Protein AF-A0AAV9AHC6-F1 (afdb_monomer_lite)

Structure (mmCIF, N/CA/C/O backbone):
data_AF-A0AAV9AHC6-F1
#
_entry.id   AF-A0AAV9AHC6-F1
#
loop_
_atom_site.group_PDB
_atom_site.id
_atom_site.type_symbol
_atom_site.label_atom_id
_atom_site.label_alt_id
_atom_site.label_comp_id
_atom_site.label_asym_id
_atom_site.label_entity_id
_atom_site.label_seq_id
_atom_site.pdbx_PDB_ins_code
_atom_site.Cartn_x
_atom_site.Cartn_y
_atom_site.Cartn_z
_atom_site.occupancy
_atom_site.B_iso_or_equiv
_atom_site.auth_seq_id
_atom_site.auth_comp_id
_atom_site.auth_asym_id
_atom_site.auth_atom_id
_atom_site.pdbx_PDB_model_num
ATOM 1 N N . MET A 1 1 ? -7.143 11.597 10.837 1.00 76.88 1 MET A N 1
ATOM 2 C CA . MET A 1 1 ? -8.348 10.887 10.359 1.00 76.88 1 MET A CA 1
ATOM 3 C C . MET A 1 1 ? -8.458 9.651 11.213 1.00 76.88 1 MET A C 1
ATOM 5 O O . MET A 1 1 ? -7.447 8.987 11.366 1.00 76.88 1 MET A O 1
ATOM 9 N N . GLU A 1 2 ? -9.616 9.401 11.811 1.00 88.31 2 GLU A N 1
ATOM 10 C CA . GLU A 1 2 ? -9.831 8.273 12.724 1.00 88.31 2 GLU A CA 1
ATOM 11 C C . GLU A 1 2 ? -10.898 7.354 12.140 1.00 88.31 2 GLU A C 1
ATOM 13 O O . GLU A 1 2 ? -11.936 7.838 11.682 1.00 88.31 2 GLU A O 1
ATOM 18 N N . MET A 1 3 ? -10.681 6.042 12.194 1.00 93.31 3 MET A N 1
ATOM 19 C CA . MET A 1 3 ? -11.697 5.047 11.849 1.00 93.31 3 MET A CA 1
ATOM 20 C C . MET A 1 3 ? -12.445 4.628 13.113 1.00 93.31 3 MET A C 1
ATOM 22 O O . MET A 1 3 ? -11.828 4.228 14.095 1.00 93.31 3 MET A O 1
ATOM 26 N N . ARG A 1 4 ? -13.777 4.705 13.101 1.00 95.38 4 ARG A N 1
ATOM 27 C CA . ARG A 1 4 ? -14.638 4.364 14.245 1.00 95.38 4 ARG A CA 1
ATOM 28 C C . ARG A 1 4 ? -15.604 3.246 13.895 1.00 95.38 4 ARG A C 1
ATOM 30 O O . ARG A 1 4 ? -16.069 3.168 12.761 1.00 95.38 4 ARG A O 1
ATOM 37 N N . ALA A 1 5 ? -15.914 2.387 14.861 1.00 95.62 5 ALA A N 1
ATOM 38 C CA . ALA A 1 5 ? -16.863 1.296 14.670 1.00 95.62 5 ALA A CA 1
ATOM 39 C C . ALA A 1 5 ? -18.288 1.827 14.441 1.00 95.62 5 ALA A C 1
ATOM 41 O O . ALA A 1 5 ? -18.779 2.663 15.201 1.00 95.62 5 ALA A O 1
ATOM 42 N N . ILE A 1 6 ? -18.966 1.315 13.412 1.00 94.25 6 ILE A N 1
ATOM 43 C CA . ILE A 1 6 ? -20.350 1.694 13.079 1.00 94.25 6 ILE A CA 1
ATOM 44 C C . ILE A 1 6 ? -21.336 1.084 14.086 1.00 94.25 6 ILE A C 1
ATOM 46 O O . ILE A 1 6 ? -22.314 1.731 14.462 1.00 94.25 6 ILE A O 1
ATOM 50 N N . ASP A 1 7 ? -21.042 -0.129 14.559 1.00 94.31 7 ASP A N 1
ATOM 51 C CA . ASP A 1 7 ? -21.833 -0.891 15.525 1.00 94.31 7 ASP A CA 1
ATOM 52 C C . ASP A 1 7 ? -20.929 -1.730 16.441 1.00 94.31 7 ASP A C 1
ATOM 54 O O . ASP A 1 7 ? -19.733 -1.908 16.182 1.00 94.31 7 ASP A O 1
ATOM 58 N N . ASP A 1 8 ? -21.522 -2.279 17.503 1.00 96.38 8 ASP A N 1
ATOM 59 C CA . ASP A 1 8 ? -20.834 -3.186 18.417 1.00 96.38 8 ASP A CA 1
ATOM 60 C C . ASP A 1 8 ? -20.275 -4.402 17.665 1.00 96.38 8 ASP A C 1
ATOM 62 O O . ASP A 1 8 ? -20.982 -5.147 16.981 1.00 96.38 8 ASP A O 1
ATOM 66 N N . THR A 1 9 ? -18.974 -4.623 17.818 1.00 94.25 9 THR A N 1
ATOM 67 C CA . THR A 1 9 ? -18.235 -5.675 17.130 1.00 94.25 9 THR A CA 1
ATOM 68 C C . THR A 1 9 ? -17.666 -6.647 18.154 1.00 94.25 9 THR A C 1
ATOM 70 O O . THR A 1 9 ? -16.887 -6.274 19.028 1.00 94.25 9 THR A O 1
ATOM 73 N N . CYS A 1 10 ? -18.033 -7.926 18.049 1.00 94.31 10 CYS A N 1
ATOM 74 C CA . CYS A 1 10 ? -17.420 -8.971 18.869 1.00 94.31 10 CYS A CA 1
ATOM 75 C C . CYS A 1 10 ? -15.973 -9.254 18.435 1.00 94.31 10 CYS A C 1
ATOM 77 O O . CYS A 1 10 ? -15.541 -8.869 17.349 1.00 94.31 10 CYS A O 1
ATOM 79 N N . MET A 1 11 ? -15.216 -9.940 19.291 1.00 94.75 11 MET A N 1
ATOM 80 C CA . MET A 1 11 ? -13.846 -10.360 18.990 1.00 94.75 11 MET A CA 1
ATOM 81 C C . MET A 1 11 ? -13.786 -11.277 17.754 1.00 94.75 11 MET A C 1
ATOM 83 O O . MET A 1 11 ? -14.719 -12.037 17.490 1.00 94.75 11 MET A O 1
ATOM 87 N N . ALA A 1 12 ? -12.661 -11.241 17.034 1.00 94.12 12 ALA A N 1
ATOM 88 C CA . ALA A 1 12 ? -12.372 -12.064 15.859 1.00 94.12 12 ALA A CA 1
ATOM 89 C C . ALA A 1 12 ? -13.311 -11.824 14.663 1.00 94.12 12 ALA A C 1
ATOM 91 O O . ALA A 1 12 ? -13.548 -12.723 13.851 1.00 94.12 12 ALA A O 1
ATOM 92 N N . ARG A 1 13 ? -13.825 -10.600 14.523 1.00 95.25 13 ARG A N 1
ATOM 93 C CA . ARG A 1 13 ? -14.642 -10.180 13.381 1.00 95.25 13 ARG A CA 1
ATOM 94 C C . ARG A 1 13 ? -13.849 -9.297 12.441 1.00 95.25 13 ARG A C 1
ATOM 96 O O . ARG A 1 13 ? -13.178 -8.370 12.880 1.00 95.25 13 ARG A O 1
ATOM 103 N N . ASP A 1 14 ? -13.953 -9.582 11.149 1.00 94.94 14 ASP A N 1
ATOM 104 C CA . ASP A 1 14 ? -13.435 -8.689 10.116 1.00 94.94 14 ASP A CA 1
ATOM 105 C C . ASP A 1 14 ? -14.261 -7.394 10.145 1.00 94.94 14 ASP A C 1
ATOM 107 O O . ASP A 1 14 ? -15.495 -7.439 10.109 1.00 94.94 14 ASP A O 1
ATOM 111 N N . VAL A 1 15 ? -13.572 -6.261 10.286 1.00 95.31 15 VAL A N 1
ATOM 112 C CA . VAL A 1 15 ? -14.175 -4.920 10.313 1.00 95.31 15 VAL A CA 1
ATOM 113 C C . VAL A 1 15 ? -14.066 -4.211 8.966 1.00 95.31 15 VAL A C 1
ATOM 115 O O . VAL A 1 15 ? -14.801 -3.259 8.716 1.00 95.31 15 VAL A O 1
ATOM 118 N N . THR A 1 16 ? -13.201 -4.710 8.082 1.00 93.12 16 THR A N 1
ATOM 119 C CA . THR A 1 16 ? -13.145 -4.331 6.669 1.00 93.12 16 THR A CA 1
ATOM 120 C C . THR A 1 16 ? -13.313 -5.567 5.785 1.00 93.12 16 THR A C 1
ATOM 122 O O . THR A 1 16 ? -12.946 -6.676 6.194 1.00 93.12 16 THR A O 1
ATOM 125 N N . PRO A 1 17 ? -13.779 -5.401 4.539 1.00 90.69 17 PRO A N 1
ATOM 126 C CA . PRO A 1 17 ? -13.548 -6.396 3.498 1.00 90.69 17 PRO A CA 1
ATOM 127 C C . PRO A 1 17 ? -12.050 -6.532 3.168 1.00 90.69 17 PRO A C 1
ATOM 129 O O . PRO A 1 17 ? -11.228 -5.748 3.649 1.00 90.69 17 PRO A O 1
ATOM 132 N N . PRO A 1 18 ? -11.671 -7.506 2.320 1.00 89.44 18 PRO A N 1
ATOM 133 C CA . PRO A 1 18 ? -10.347 -7.565 1.702 1.00 89.44 18 PRO A CA 1
ATOM 134 C C . PRO A 1 18 ? -10.073 -6.366 0.781 1.00 89.44 18 PRO A C 1
ATOM 136 O O . PRO A 1 18 ? -10.457 -6.366 -0.392 1.00 89.44 18 PRO A O 1
ATOM 139 N N . LEU A 1 19 ? -9.360 -5.366 1.290 1.00 88.25 19 LEU A N 1
ATOM 140 C CA . LEU A 1 19 ? -9.043 -4.133 0.568 1.00 88.25 19 LEU A CA 1
ATOM 141 C C . LEU A 1 19 ? -7.869 -4.356 -0.395 1.00 88.25 19 LEU A C 1
ATOM 143 O O . LEU A 1 19 ? -6.864 -4.943 0.020 1.00 88.25 19 LEU A O 1
ATOM 147 N N . PRO A 1 20 ? -7.972 -3.944 -1.671 1.00 87.00 20 PRO A N 1
ATOM 148 C CA . PRO A 1 20 ? -6.851 -3.995 -2.602 1.00 87.00 20 PRO A CA 1
ATOM 149 C C . PRO A 1 20 ? -5.829 -2.885 -2.302 1.00 87.00 20 PRO A C 1
ATOM 151 O O . PRO A 1 20 ? -6.186 -1.857 -1.729 1.00 87.00 20 PRO A O 1
ATOM 154 N N . PRO A 1 21 ? -4.559 -3.062 -2.693 1.00 89.00 21 PRO A N 1
ATOM 155 C CA . PRO A 1 21 ? -3.577 -1.995 -2.601 1.00 89.00 21 PRO A CA 1
ATOM 156 C C . PRO A 1 21 ? -3.738 -1.011 -3.770 1.00 89.00 21 PRO A C 1
ATOM 158 O O . PRO A 1 21 ? -4.000 -1.420 -4.904 1.00 89.00 21 PRO A O 1
ATOM 161 N N . ILE A 1 22 ? -3.491 0.273 -3.502 1.00 86.56 22 ILE A N 1
ATOM 162 C CA . ILE A 1 22 ? -3.317 1.326 -4.517 1.00 86.56 22 ILE A CA 1
ATOM 163 C C . ILE A 1 22 ? -2.073 1.015 -5.355 1.00 86.56 22 ILE A C 1
ATOM 165 O O . ILE A 1 22 ? -2.080 1.094 -6.580 1.00 86.56 22 ILE A O 1
ATOM 169 N N . ALA A 1 23 ? -0.983 0.658 -4.683 1.00 90.19 23 ALA A N 1
ATOM 170 C CA . ALA A 1 23 ? 0.277 0.300 -5.310 1.00 90.19 23 ALA A CA 1
ATOM 171 C C . ALA A 1 23 ? 0.997 -0.725 -4.436 1.00 90.19 23 ALA A C 1
ATOM 173 O O . ALA A 1 23 ? 0.926 -0.671 -3.212 1.00 90.19 23 ALA A O 1
ATOM 174 N N . ALA A 1 24 ? 1.693 -1.667 -5.057 1.00 93.25 24 ALA A N 1
ATOM 175 C CA . ALA A 1 24 ? 2.508 -2.647 -4.354 1.00 93.25 24 ALA A CA 1
ATOM 176 C C . ALA A 1 24 ? 3.704 -3.041 -5.215 1.00 93.25 24 ALA A C 1
ATOM 178 O O . ALA A 1 24 ? 3.614 -3.014 -6.447 1.00 93.25 24 ALA A O 1
ATOM 179 N N . ALA A 1 25 ? 4.798 -3.428 -4.565 1.00 94.81 25 ALA A N 1
ATOM 180 C CA . ALA A 1 25 ? 5.980 -3.968 -5.220 1.00 94.81 25 ALA A CA 1
ATOM 181 C C . ALA A 1 25 ? 6.661 -5.004 -4.318 1.00 94.81 25 ALA A C 1
ATOM 183 O O . ALA A 1 25 ? 6.698 -4.862 -3.097 1.00 94.81 25 ALA A O 1
ATOM 184 N N . LEU A 1 26 ? 7.222 -6.048 -4.934 1.00 94.81 26 LEU A N 1
ATOM 185 C CA . LEU A 1 26 ? 8.117 -6.991 -4.258 1.00 94.81 26 LEU A CA 1
ATOM 186 C C . LEU A 1 26 ? 9.374 -6.285 -3.760 1.00 94.81 26 LEU A C 1
ATOM 188 O O . LEU A 1 26 ? 9.850 -5.367 -4.423 1.00 94.81 26 LEU A O 1
ATOM 192 N N . HIS A 1 27 ? 9.989 -6.798 -2.700 1.00 94.50 27 HIS A N 1
ATOM 193 C CA . HIS A 1 27 ? 11.368 -6.438 -2.378 1.00 94.50 27 HIS A CA 1
ATOM 194 C C . HIS A 1 27 ? 12.322 -6.867 -3.497 1.00 94.50 27 HIS A C 1
ATOM 196 O O . HIS A 1 27 ? 12.138 -7.911 -4.126 1.00 94.50 27 HIS A O 1
ATOM 202 N N . ASP A 1 28 ? 13.369 -6.075 -3.729 1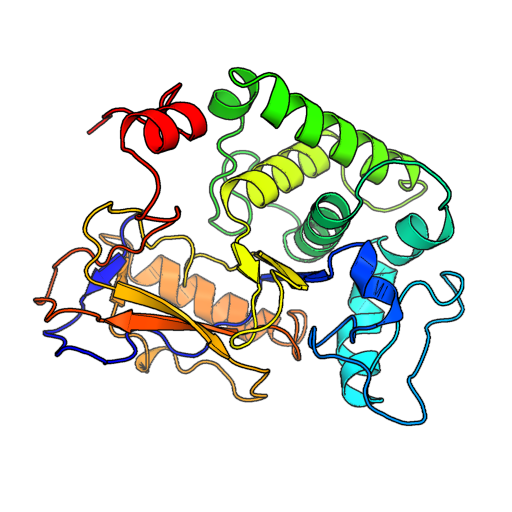.00 92.25 28 ASP A N 1
ATOM 203 C CA . ASP A 1 28 ? 14.325 -6.281 -4.828 1.00 92.25 28 ASP A CA 1
ATOM 204 C C . ASP A 1 28 ? 14.915 -7.700 -4.877 1.00 92.25 28 ASP A C 1
ATOM 206 O O . ASP A 1 28 ? 15.035 -8.292 -5.949 1.00 92.25 28 ASP A O 1
ATOM 210 N N . HIS A 1 29 ? 15.239 -8.277 -3.718 1.00 91.44 29 HIS A N 1
ATOM 211 C CA . HIS A 1 29 ? 15.826 -9.616 -3.615 1.00 91.44 29 HIS A CA 1
ATOM 212 C C . HIS A 1 29 ? 14.843 -10.754 -3.964 1.00 91.44 29 HIS A C 1
ATOM 214 O O . HIS A 1 29 ? 15.269 -11.887 -4.186 1.00 91.44 29 HIS A O 1
ATOM 220 N N . LEU A 1 30 ? 13.539 -10.466 -4.048 1.00 93.00 30 LEU A N 1
ATOM 221 C CA . LEU A 1 30 ? 12.478 -11.437 -4.348 1.00 93.00 30 LEU A CA 1
ATOM 222 C C . LEU A 1 30 ? 11.914 -11.314 -5.764 1.00 93.00 30 LEU A C 1
ATOM 224 O O . LEU A 1 30 ? 11.138 -12.171 -6.185 1.00 93.00 30 LEU A O 1
ATOM 228 N N . LEU A 1 31 ? 12.344 -10.306 -6.525 1.00 91.88 31 LEU A N 1
ATOM 229 C CA . LEU A 1 31 ? 11.913 -10.040 -7.901 1.00 91.88 31 LEU A CA 1
ATOM 230 C C . LEU A 1 31 ? 11.984 -11.264 -8.835 1.00 91.88 31 LEU A C 1
ATOM 232 O O . LEU A 1 31 ? 11.141 -11.429 -9.715 1.00 91.88 31 LEU A O 1
ATOM 236 N N . ARG A 1 32 ? 12.973 -12.143 -8.625 1.00 89.12 32 ARG A N 1
ATOM 237 C CA . ARG A 1 32 ? 13.189 -13.356 -9.437 1.00 89.12 32 ARG A CA 1
ATOM 238 C C . ARG A 1 32 ? 12.507 -14.611 -8.894 1.00 89.12 32 ARG A C 1
ATOM 240 O O . ARG A 1 32 ? 12.399 -15.594 -9.618 1.00 89.12 32 ARG A O 1
ATOM 247 N N . SER A 1 33 ? 12.093 -14.609 -7.629 1.00 91.50 33 SER A N 1
ATOM 248 C CA . SER A 1 33 ? 11.536 -15.786 -6.950 1.00 91.50 33 SER A CA 1
ATOM 249 C C . SER A 1 33 ? 10.036 -15.675 -6.688 1.00 91.50 33 SER A C 1
ATOM 251 O O . SER A 1 33 ? 9.404 -16.675 -6.356 1.00 91.50 33 SER A O 1
ATOM 253 N N . HIS A 1 34 ? 9.453 -14.487 -6.847 1.00 93.50 34 HIS A N 1
ATOM 254 C CA . HIS A 1 34 ? 8.044 -14.220 -6.589 1.00 93.50 34 HIS A CA 1
ATOM 255 C C . HIS A 1 34 ? 7.366 -13.563 -7.793 1.00 93.50 34 HIS A C 1
ATOM 257 O O . HIS A 1 34 ? 7.988 -12.906 -8.623 1.00 93.50 34 HIS A O 1
ATOM 263 N N . CYS A 1 35 ? 6.056 -13.763 -7.896 1.00 93.38 35 CYS A N 1
ATOM 264 C CA . CYS A 1 35 ? 5.228 -13.140 -8.913 1.00 93.38 35 CYS A CA 1
ATOM 265 C C . CYS A 1 35 ? 5.118 -11.634 -8.650 1.00 93.38 35 CYS A C 1
ATOM 267 O O . CYS A 1 35 ? 4.611 -11.240 -7.601 1.00 93.38 35 CYS A O 1
ATOM 269 N N . SER A 1 36 ? 5.495 -10.801 -9.620 1.00 93.56 36 SER A N 1
ATOM 270 C CA . SER A 1 36 ? 5.444 -9.334 -9.492 1.00 93.56 36 SER A CA 1
ATOM 271 C C . SER A 1 36 ? 4.028 -8.780 -9.303 1.00 93.56 36 SER A C 1
ATOM 273 O O . SER A 1 36 ? 3.858 -7.688 -8.778 1.00 93.56 36 SER A O 1
ATOM 275 N N . SER A 1 37 ? 3.007 -9.548 -9.693 1.00 91.94 37 SER A N 1
ATOM 276 C CA . SER A 1 37 ? 1.604 -9.159 -9.542 1.00 91.94 37 SER A CA 1
ATOM 277 C C . SER A 1 37 ? 1.019 -9.613 -8.198 1.00 91.94 37 SER A C 1
ATOM 279 O O . SER A 1 37 ? 0.581 -8.801 -7.397 1.00 91.94 37 SER A O 1
ATOM 281 N N . CYS A 1 38 ? 1.027 -10.919 -7.902 1.00 90.62 38 CYS A N 1
ATOM 282 C CA . CYS A 1 38 ? 0.351 -11.454 -6.711 1.00 90.62 38 CYS A CA 1
ATOM 283 C C . CYS A 1 38 ? 1.261 -11.670 -5.493 1.00 90.62 38 CYS A C 1
ATOM 285 O O . CYS A 1 38 ? 0.779 -12.143 -4.464 1.00 90.62 38 CYS A O 1
ATOM 287 N N . LEU A 1 39 ? 2.559 -11.373 -5.620 1.00 92.31 39 LEU A N 1
ATOM 288 C CA . LEU A 1 39 ? 3.594 -11.496 -4.586 1.00 92.31 39 LEU A CA 1
ATOM 289 C C . LEU A 1 39 ? 3.765 -12.918 -4.015 1.00 92.31 39 LEU A C 1
ATOM 291 O O . LEU A 1 39 ? 4.390 -13.108 -2.977 1.00 92.31 39 LEU A O 1
ATOM 295 N N . ARG A 1 40 ? 3.228 -13.945 -4.684 1.00 89.50 40 ARG A N 1
ATOM 296 C CA . ARG A 1 40 ? 3.401 -15.352 -4.290 1.00 89.50 40 ARG A CA 1
ATOM 297 C C . ARG A 1 40 ? 4.679 -15.951 -4.885 1.00 89.50 40 ARG A C 1
ATOM 299 O O . ARG A 1 40 ? 5.039 -15.563 -5.998 1.00 89.50 40 ARG A O 1
ATOM 306 N N . PRO A 1 41 ? 5.303 -16.938 -4.218 1.00 90.75 41 PRO A N 1
ATOM 307 C CA . PRO A 1 41 ? 6.445 -17.663 -4.768 1.00 90.75 41 PRO A CA 1
ATOM 308 C C . PRO A 1 41 ? 6.152 -18.272 -6.146 1.00 90.75 41 PRO A C 1
ATOM 310 O O . PRO A 1 41 ? 5.073 -18.829 -6.386 1.00 90.75 41 PRO A O 1
ATOM 313 N N . LEU A 1 42 ? 7.126 -18.191 -7.049 1.00 90.38 42 LEU A N 1
ATOM 314 C CA . LEU A 1 42 ? 7.101 -18.833 -8.360 1.00 90.38 42 LEU A CA 1
ATOM 315 C C . LEU A 1 42 ? 7.468 -20.314 -8.200 1.00 90.38 42 LEU A C 1
ATOM 317 O O . LEU A 1 42 ? 8.584 -20.729 -8.478 1.00 90.38 42 LEU A O 1
ATOM 321 N N . ASN A 1 43 ? 6.511 -21.117 -7.741 1.00 75.31 43 ASN A N 1
ATOM 322 C CA . ASN A 1 43 ? 6.679 -22.571 -7.593 1.00 75.31 43 ASN A CA 1
ATOM 323 C C . ASN A 1 43 ? 6.245 -23.356 -8.848 1.00 75.31 43 ASN A C 1
ATOM 325 O O . ASN A 1 43 ? 6.133 -24.578 -8.809 1.00 75.31 43 ASN A O 1
ATOM 329 N N . LEU A 1 44 ? 5.925 -22.662 -9.945 1.00 66.81 44 LEU A N 1
ATOM 330 C CA . LEU A 1 44 ? 5.401 -23.264 -11.171 1.00 66.81 44 LEU A CA 1
ATOM 331 C C . LEU A 1 44 ? 6.532 -23.544 -12.170 1.00 66.81 44 LEU A C 1
ATOM 333 O O . LEU A 1 44 ? 7.466 -22.747 -12.250 1.00 66.81 44 LEU A O 1
ATOM 337 N N . PRO A 1 45 ? 6.437 -24.621 -12.975 1.00 66.25 45 PRO A N 1
ATOM 338 C CA . PRO A 1 45 ? 7.516 -25.045 -13.871 1.00 66.25 45 PRO A CA 1
ATOM 339 C C . PRO A 1 45 ? 7.859 -24.015 -14.961 1.00 66.25 45 PRO A C 1
ATOM 341 O O . PRO A 1 45 ? 8.959 -24.052 -15.507 1.00 66.25 45 PRO A O 1
ATOM 344 N N . HIS A 1 46 ? 6.950 -23.079 -15.261 1.00 74.00 46 HIS A N 1
ATOM 345 C CA . HIS A 1 46 ? 7.125 -22.070 -16.307 1.00 74.00 46 HIS A CA 1
ATOM 346 C C . HIS A 1 46 ? 6.643 -20.687 -15.834 1.00 74.00 46 HIS A C 1
ATOM 348 O O . HIS A 1 46 ? 5.506 -20.303 -16.124 1.00 74.00 46 HIS A O 1
ATOM 354 N N . PRO A 1 47 ? 7.461 -19.927 -15.081 1.00 85.00 47 PRO A N 1
ATOM 355 C CA . PRO A 1 47 ? 7.190 -18.511 -14.863 1.00 85.00 47 PRO A CA 1
ATOM 356 C C . PRO A 1 47 ? 7.201 -17.758 -16.202 1.00 85.00 47 PRO A C 1
ATOM 358 O O . PRO A 1 47 ? 7.891 -18.150 -17.142 1.00 85.00 47 PRO A O 1
ATOM 361 N N . LEU A 1 48 ? 6.441 -16.666 -16.283 1.00 90.44 48 LEU A N 1
ATOM 362 C CA . LEU A 1 48 ? 6.393 -15.780 -17.446 1.00 90.44 48 LEU A CA 1
ATOM 363 C C . LEU A 1 48 ? 7.261 -14.538 -17.172 1.00 90.44 48 LEU A C 1
ATOM 365 O O . LEU A 1 48 ? 6.771 -13.608 -16.523 1.00 90.44 48 LEU A O 1
ATOM 369 N N . PRO A 1 49 ? 8.540 -14.508 -17.589 1.00 91.06 49 PRO A N 1
ATOM 370 C CA . PRO A 1 49 ? 9.402 -13.345 -17.408 1.00 91.06 49 PRO A CA 1
ATOM 371 C C . PRO A 1 49 ? 9.051 -12.223 -18.390 1.00 91.06 49 PRO A C 1
ATOM 373 O O . PRO A 1 49 ? 8.689 -12.476 -19.540 1.00 91.06 49 PRO A O 1
ATOM 376 N N . HIS A 1 50 ? 9.233 -10.972 -17.969 1.00 91.31 50 HIS A N 1
ATOM 377 C CA . HIS A 1 50 ? 9.141 -9.830 -18.876 1.00 91.31 50 HIS A CA 1
ATOM 378 C C . HIS A 1 50 ? 10.506 -9.518 -19.506 1.00 91.31 50 HIS A C 1
ATOM 380 O O . HIS A 1 50 ? 11.460 -9.145 -18.822 1.00 91.31 50 HIS A O 1
ATOM 386 N N . SER A 1 51 ? 10.620 -9.658 -20.826 1.00 87.94 51 SER A N 1
ATOM 387 C CA . SER A 1 51 ? 11.905 -9.547 -21.528 1.00 87.94 51 SER A CA 1
ATOM 388 C C . SER A 1 51 ? 12.452 -8.119 -21.620 1.00 87.94 51 SER A C 1
ATOM 390 O O . SER A 1 51 ? 13.670 -7.947 -21.620 1.00 87.94 51 SER A O 1
ATOM 392 N N . ALA A 1 52 ? 11.599 -7.087 -21.655 1.00 87.94 52 ALA A N 1
ATOM 393 C CA . ALA A 1 52 ? 12.050 -5.710 -21.886 1.00 87.94 52 ALA A CA 1
ATOM 394 C C . ALA A 1 52 ? 12.862 -5.115 -20.720 1.00 87.94 52 ALA A C 1
ATOM 396 O O . ALA A 1 52 ? 13.634 -4.182 -20.932 1.00 87.94 52 ALA A O 1
ATOM 397 N N . CYS A 1 53 ? 12.725 -5.663 -19.509 1.00 86.31 53 CYS A N 1
ATOM 398 C CA . CYS A 1 53 ? 13.528 -5.313 -18.334 1.00 86.31 53 CYS A CA 1
ATOM 399 C C . CYS A 1 53 ? 14.512 -6.427 -17.951 1.00 86.31 53 CYS A C 1
ATOM 401 O O . CYS A 1 53 ? 14.756 -6.664 -16.771 1.00 86.31 53 CYS A O 1
ATOM 403 N N . SER A 1 54 ? 15.060 -7.147 -18.937 1.00 86.31 54 SER A N 1
ATOM 404 C CA . SER A 1 54 ? 16.055 -8.210 -18.715 1.00 86.31 54 SER A CA 1
ATOM 405 C C . SER A 1 54 ? 15.566 -9.311 -17.763 1.00 86.31 54 SER A C 1
ATOM 407 O O . SER A 1 54 ? 16.336 -9.824 -16.951 1.00 86.31 54 SER A O 1
ATOM 409 N N . ALA A 1 55 ? 14.273 -9.655 -17.837 1.00 87.25 55 ALA A N 1
ATOM 410 C CA . ALA A 1 55 ? 13.613 -10.609 -16.942 1.00 87.25 55 ALA A CA 1
ATOM 411 C C . ALA A 1 55 ? 13.693 -10.231 -15.450 1.00 87.25 55 ALA A C 1
ATOM 413 O O . ALA A 1 55 ? 13.669 -11.107 -14.585 1.00 87.25 55 ALA A O 1
ATOM 414 N N . ALA A 1 56 ? 13.773 -8.931 -15.134 1.00 89.56 56 ALA A N 1
ATOM 415 C CA . ALA A 1 56 ? 13.765 -8.457 -13.753 1.00 89.56 56 ALA A CA 1
ATOM 416 C C . ALA A 1 56 ? 12.463 -8.811 -13.021 1.00 89.56 56 ALA A C 1
ATOM 418 O O . ALA A 1 56 ? 12.510 -9.078 -11.829 1.00 89.56 56 ALA A O 1
ATOM 419 N N . VAL A 1 57 ? 11.326 -8.851 -13.721 1.00 92.75 57 VAL A N 1
ATOM 420 C CA . VAL A 1 57 ? 10.039 -9.289 -13.162 1.00 92.75 57 VAL A CA 1
ATOM 421 C C . VAL A 1 57 ? 9.550 -10.564 -13.837 1.00 92.75 57 VAL A C 1
ATOM 423 O O . VAL A 1 57 ? 9.815 -10.809 -15.018 1.00 92.75 57 VAL A O 1
ATOM 426 N N . SER A 1 58 ? 8.816 -11.376 -13.080 1.00 94.06 58 SER A N 1
ATOM 427 C CA . SER A 1 58 ? 8.197 -12.615 -13.553 1.00 94.06 58 SER A CA 1
ATOM 428 C C . SER A 1 58 ? 6.788 -12.787 -12.992 1.00 94.06 58 SER A C 1
ATOM 430 O O . SER A 1 58 ? 6.465 -12.298 -11.908 1.00 94.06 58 SER A O 1
ATOM 432 N N . TYR A 1 59 ? 5.944 -13.507 -13.729 1.00 93.50 59 TYR A N 1
ATOM 433 C CA . TYR A 1 59 ? 4.547 -13.752 -13.373 1.00 93.50 59 TYR A CA 1
ATOM 434 C C . TYR A 1 59 ? 4.247 -15.246 -13.269 1.00 93.50 59 TYR A C 1
ATOM 436 O O . TYR A 1 59 ? 4.761 -16.050 -14.042 1.00 93.50 59 TYR A O 1
ATOM 444 N N . CYS A 1 60 ? 3.372 -15.629 -12.336 1.00 91.94 60 CYS A N 1
ATOM 445 C CA . CYS A 1 60 ? 2.965 -17.027 -12.164 1.00 91.94 60 CYS A CA 1
ATOM 446 C C . CYS A 1 60 ? 1.902 -17.491 -13.176 1.00 91.94 60 CYS A C 1
ATOM 448 O O . CYS A 1 60 ? 1.643 -18.682 -13.290 1.00 91.94 60 CYS A O 1
ATOM 450 N N . SER A 1 61 ? 1.241 -16.568 -13.876 1.00 90.00 61 SER A N 1
ATOM 451 C CA . SER A 1 61 ? 0.180 -16.885 -14.835 1.00 90.00 61 SER A CA 1
ATOM 452 C C . SER A 1 61 ? -0.018 -15.753 -15.839 1.00 90.00 61 SER A C 1
ATOM 454 O O . SER A 1 61 ? 0.338 -14.603 -15.565 1.00 90.00 61 SER A O 1
ATOM 456 N N . ALA A 1 62 ? -0.647 -16.069 -16.975 1.00 90.56 62 ALA A N 1
ATOM 457 C CA . ALA A 1 62 ? -1.056 -15.070 -17.961 1.00 90.56 62 ALA A CA 1
ATOM 458 C C . ALA A 1 62 ? -1.998 -14.020 -17.348 1.00 90.56 62 ALA A C 1
ATOM 460 O O . ALA A 1 62 ? -1.881 -12.844 -17.664 1.00 90.56 62 ALA A O 1
ATOM 461 N N . SER A 1 63 ? -2.862 -14.417 -16.409 1.00 88.62 63 SER A N 1
ATOM 462 C CA . SER A 1 63 ? -3.754 -13.501 -15.691 1.00 88.62 63 SER A CA 1
ATOM 463 C C . SER A 1 63 ? -2.994 -12.482 -14.839 1.00 88.62 63 SER A C 1
ATOM 465 O O . SER A 1 63 ? -3.324 -11.300 -14.862 1.00 88.62 63 SER A O 1
ATOM 467 N N . CYS A 1 64 ? -1.956 -12.920 -14.116 1.00 90.44 64 CYS A N 1
ATOM 468 C CA . CYS A 1 64 ? -1.087 -12.021 -13.351 1.00 90.44 64 CYS A CA 1
ATOM 469 C C . CYS A 1 64 ? -0.277 -11.095 -14.263 1.00 90.44 64 CYS A C 1
ATOM 471 O O . CYS A 1 64 ? -0.139 -9.914 -13.961 1.00 90.44 64 CYS A O 1
ATOM 473 N N . SER A 1 65 ? 0.227 -11.615 -15.385 1.00 91.56 65 SER A N 1
ATOM 474 C CA . SER A 1 65 ? 0.942 -10.799 -16.367 1.00 91.56 65 SER A CA 1
ATOM 475 C C . SER A 1 65 ? 0.029 -9.739 -16.984 1.00 91.56 65 SER A C 1
ATOM 477 O O . SER A 1 65 ? 0.366 -8.562 -16.957 1.00 91.56 65 SER A O 1
ATOM 479 N N . ALA A 1 66 ? -1.160 -10.123 -17.454 1.00 89.12 66 ALA A N 1
ATOM 480 C CA . ALA A 1 66 ? -2.115 -9.203 -18.069 1.00 89.12 66 ALA A CA 1
ATOM 481 C C . ALA A 1 66 ? -2.573 -8.088 -17.116 1.00 89.12 66 ALA A C 1
ATOM 483 O O . ALA A 1 66 ? -2.862 -6.985 -17.568 1.00 89.12 66 ALA A O 1
ATOM 484 N N . ALA A 1 67 ? -2.631 -8.367 -15.813 1.00 86.19 67 ALA A N 1
ATOM 485 C CA . ALA A 1 67 ? -3.059 -7.394 -14.816 1.00 86.19 67 ALA A CA 1
ATOM 486 C C . ALA A 1 67 ? -1.971 -6.406 -14.375 1.00 86.19 67 ALA A C 1
ATOM 488 O O . ALA A 1 67 ? -2.292 -5.262 -14.083 1.00 86.19 67 ALA A O 1
ATOM 489 N N . ASP A 1 68 ? -0.709 -6.830 -14.289 1.00 90.88 68 ASP A N 1
ATOM 490 C CA . ASP A 1 68 ? 0.381 -5.985 -13.770 1.00 90.88 68 ASP A CA 1
ATOM 491 C C . ASP A 1 68 ? 1.222 -5.345 -14.882 1.00 90.88 68 ASP A C 1
ATOM 493 O O . ASP A 1 68 ? 1.682 -4.215 -14.733 1.00 90.88 68 ASP A O 1
ATOM 497 N N . LEU A 1 69 ? 1.394 -6.021 -16.023 1.00 90.81 69 LEU A N 1
ATOM 498 C CA . LEU A 1 69 ? 2.303 -5.573 -17.077 1.00 90.81 69 LEU A CA 1
ATOM 499 C C . LEU A 1 69 ? 1.985 -4.165 -17.626 1.00 90.81 69 LEU A C 1
ATOM 501 O O . LEU A 1 69 ? 2.929 -3.388 -17.803 1.00 90.81 69 LEU A O 1
ATOM 505 N N . PRO A 1 70 ? 0.712 -3.772 -17.865 1.00 89.88 70 PRO A N 1
ATOM 506 C CA . PRO A 1 70 ? 0.399 -2.410 -18.297 1.00 89.88 70 PRO A CA 1
ATOM 507 C C . PRO A 1 70 ? 0.868 -1.351 -17.292 1.00 89.88 70 PRO A C 1
ATOM 509 O O . PRO A 1 70 ? 1.472 -0.355 -17.693 1.00 89.88 70 PRO A O 1
ATOM 512 N N . LEU A 1 71 ? 0.647 -1.585 -15.994 1.00 87.81 71 LEU A N 1
ATOM 513 C CA . LEU A 1 71 ? 1.077 -0.705 -14.903 1.00 87.81 71 LEU A CA 1
ATOM 514 C C . LEU A 1 71 ? 2.608 -0.656 -14.798 1.00 87.81 71 LEU A C 1
ATOM 516 O O . LEU A 1 71 ? 3.191 0.427 -14.756 1.00 87.81 71 LEU A O 1
ATOM 520 N N . HIS A 1 72 ? 3.266 -1.814 -14.829 1.00 91.31 72 HIS A N 1
ATOM 521 C CA . HIS A 1 72 ? 4.724 -1.942 -14.794 1.00 91.31 72 HIS A CA 1
ATOM 522 C C . HIS A 1 72 ? 5.420 -1.130 -15.904 1.00 91.31 72 HIS A C 1
ATOM 524 O O . HIS A 1 72 ? 6.422 -0.449 -15.671 1.00 91.31 72 HIS A O 1
ATOM 530 N N . VAL A 1 73 ? 4.883 -1.174 -17.126 1.00 90.56 73 VAL A N 1
ATOM 531 C CA . VAL A 1 73 ? 5.448 -0.443 -18.270 1.00 90.56 73 VAL A CA 1
ATOM 532 C C . VAL A 1 73 ? 5.106 1.046 -18.206 1.00 90.56 73 VAL A C 1
ATOM 534 O O . VAL A 1 73 ? 5.988 1.884 -18.383 1.00 90.56 73 VAL A O 1
ATOM 537 N N . SER A 1 74 ? 3.842 1.392 -17.954 1.00 88.06 74 SER A N 1
ATOM 538 C CA . SER A 1 74 ? 3.368 2.783 -18.037 1.00 88.06 74 SER A CA 1
ATOM 539 C C . SER A 1 74 ? 3.784 3.667 -16.859 1.00 88.06 74 SER A C 1
ATOM 541 O O . SER A 1 74 ? 3.907 4.877 -17.042 1.00 88.06 74 SER A O 1
ATOM 543 N N . SER A 1 75 ? 4.047 3.084 -15.686 1.00 88.31 75 SER A N 1
ATOM 544 C CA . SER A 1 75 ? 4.583 3.801 -14.518 1.00 88.31 75 SER A CA 1
ATOM 545 C C . SER A 1 75 ? 6.054 4.203 -14.669 1.00 88.31 75 SER A C 1
ATOM 547 O O . SER A 1 75 ? 6.526 5.063 -13.937 1.00 88.31 75 SER A O 1
ATOM 549 N N . GLY A 1 76 ? 6.796 3.590 -15.598 1.00 88.88 76 GLY A N 1
ATOM 550 C CA . GLY A 1 76 ? 8.250 3.752 -15.709 1.00 88.88 76 GLY A CA 1
ATOM 551 C C . GLY A 1 76 ? 9.060 2.750 -14.877 1.00 88.88 76 GLY A C 1
ATOM 552 O O . GLY A 1 76 ? 10.279 2.686 -15.037 1.00 88.88 76 GLY A O 1
ATOM 553 N N . GLU A 1 77 ? 8.417 1.893 -14.073 1.00 91.38 77 GLU A N 1
ATOM 554 C CA . GLU A 1 77 ? 9.093 0.829 -13.313 1.00 91.38 77 GLU A CA 1
ATOM 555 C C . GLU A 1 77 ? 9.926 -0.092 -14.221 1.00 91.38 77 GLU A C 1
ATOM 557 O O . GLU A 1 77 ? 11.048 -0.465 -13.876 1.00 91.38 77 GLU A O 1
ATOM 562 N N . CYS A 1 78 ? 9.415 -0.436 -15.408 1.00 92.12 78 CYS A N 1
ATOM 563 C CA . CYS A 1 78 ? 10.159 -1.235 -16.383 1.00 92.12 78 CYS A CA 1
ATOM 564 C C . CYS A 1 78 ? 11.486 -0.579 -16.788 1.00 92.12 78 CYS A C 1
ATOM 566 O O . CYS A 1 78 ? 12.498 -1.270 -16.921 1.00 92.12 78 CYS A O 1
ATOM 568 N N . SER A 1 79 ? 11.495 0.743 -16.979 1.00 90.00 79 SER A N 1
ATOM 569 C CA . SER A 1 79 ? 12.707 1.494 -17.316 1.00 90.00 79 SER A CA 1
ATOM 570 C C . SER A 1 79 ? 13.686 1.515 -16.146 1.00 90.00 79 SER A C 1
ATOM 572 O O . SER A 1 79 ? 14.870 1.277 -16.375 1.00 90.00 79 SER A O 1
ATOM 574 N N . LEU A 1 80 ? 13.185 1.707 -14.918 1.00 89.44 80 LEU A N 1
ATOM 575 C CA . LEU A 1 80 ? 13.987 1.670 -13.688 1.00 89.44 80 LEU A CA 1
ATOM 576 C C . LEU A 1 80 ? 14.683 0.320 -13.495 1.00 89.44 80 LEU A C 1
ATOM 578 O O . LEU A 1 80 ? 15.862 0.254 -13.162 1.00 89.44 80 LEU A O 1
ATOM 582 N N . LEU A 1 81 ? 13.962 -0.780 -13.718 1.00 90.25 81 LEU A N 1
ATOM 583 C CA . LEU A 1 81 ? 14.535 -2.116 -13.570 1.00 90.25 81 LEU A CA 1
ATOM 584 C C . LEU A 1 81 ? 15.490 -2.476 -14.713 1.00 90.25 81 LEU A C 1
ATOM 586 O O . LEU A 1 81 ? 16.455 -3.206 -14.486 1.00 90.25 81 LEU A O 1
ATOM 590 N N . ARG A 1 82 ? 15.255 -1.953 -15.924 1.00 88.19 82 ARG A N 1
ATOM 591 C CA . ARG A 1 82 ? 16.134 -2.159 -17.085 1.00 88.19 82 ARG A CA 1
ATOM 592 C C . ARG A 1 82 ? 17.486 -1.466 -16.926 1.00 88.19 82 ARG A C 1
ATOM 594 O O . ARG A 1 82 ? 18.482 -2.008 -17.393 1.00 88.19 82 ARG A O 1
ATOM 601 N N . SER A 1 83 ? 17.534 -0.288 -16.307 1.00 80.38 83 SER A N 1
ATOM 602 C CA . SER A 1 83 ? 18.768 0.495 -16.154 1.00 80.38 83 SER A CA 1
ATOM 603 C C . SER A 1 83 ? 19.718 -0.028 -15.066 1.00 80.38 83 SER A C 1
ATOM 605 O O . SER A 1 83 ? 20.793 0.543 -14.890 1.00 80.38 83 SER A O 1
ATOM 607 N N . ARG A 1 84 ? 19.381 -1.118 -14.352 1.00 71.88 84 ARG A N 1
ATOM 608 C CA . ARG A 1 84 ? 20.226 -1.672 -13.274 1.00 71.88 84 ARG A CA 1
ATOM 609 C C . ARG A 1 84 ? 21.586 -2.126 -13.824 1.00 71.88 84 ARG A C 1
ATOM 611 O O . ARG A 1 84 ? 21.645 -3.015 -14.675 1.00 71.88 84 ARG A O 1
ATOM 618 N N . PRO A 1 85 ? 22.674 -1.555 -13.282 1.00 56.25 85 PRO A N 1
ATOM 619 C CA . PRO A 1 85 ? 23.173 -2.038 -11.997 1.00 56.25 85 PRO A CA 1
ATOM 620 C C . PRO A 1 85 ? 23.591 -0.887 -11.072 1.00 56.25 85 PRO A C 1
ATOM 622 O O . PRO A 1 85 ? 24.679 -0.346 -11.227 1.00 56.25 85 PRO A O 1
ATOM 625 N N . LEU A 1 86 ? 22.775 -0.529 -10.079 1.00 52.34 86 LEU A N 1
ATOM 626 C CA . LEU A 1 86 ? 23.199 0.398 -9.026 1.00 52.34 86 LEU A CA 1
ATOM 627 C C . LEU A 1 86 ? 22.715 -0.107 -7.665 1.00 52.34 86 LEU A C 1
ATOM 629 O O . LEU A 1 86 ? 21.638 -0.685 -7.544 1.00 52.34 86 LEU A O 1
ATOM 633 N N . SER A 1 87 ? 23.579 0.048 -6.671 1.00 59.94 87 SER A N 1
ATOM 634 C CA . SER A 1 87 ? 23.589 -0.537 -5.324 1.00 59.94 87 SER A CA 1
ATOM 635 C C . SER A 1 87 ? 22.411 -0.176 -4.408 1.00 59.94 87 SER A C 1
ATOM 637 O O . SER A 1 87 ? 22.408 -0.605 -3.257 1.00 59.94 87 SER A O 1
ATOM 639 N N . ALA A 1 88 ? 21.435 0.595 -4.892 1.00 70.12 88 ALA A N 1
ATOM 640 C CA . ALA A 1 88 ? 20.355 1.154 -4.088 1.00 70.12 88 ALA A CA 1
ATOM 641 C C . ALA A 1 88 ? 19.062 0.310 -4.161 1.00 70.12 88 ALA A C 1
ATOM 643 O O . ALA A 1 88 ? 18.730 -0.219 -5.232 1.00 70.12 88 ALA A O 1
ATOM 644 N N . PRO A 1 89 ? 18.311 0.180 -3.051 1.00 85.75 89 PRO A N 1
ATOM 645 C CA . PRO A 1 89 ? 16.984 -0.430 -3.048 1.00 85.75 89 PRO A CA 1
ATOM 646 C C . PRO A 1 89 ? 16.013 0.341 -3.949 1.00 85.75 89 PRO A C 1
ATOM 648 O O . PRO A 1 89 ? 15.909 1.559 -3.863 1.00 85.75 89 PRO A O 1
ATOM 651 N N . THR A 1 90 ? 15.258 -0.365 -4.794 1.00 91.56 90 THR A N 1
ATOM 652 C CA . THR A 1 90 ? 14.282 0.280 -5.697 1.00 91.56 90 THR A CA 1
ATOM 653 C C . THR A 1 90 ? 12.832 0.152 -5.238 1.00 91.56 90 THR A C 1
ATOM 655 O O . THR A 1 90 ? 11.954 0.741 -5.860 1.00 91.56 90 THR A O 1
ATOM 658 N N . THR A 1 91 ? 12.549 -0.628 -4.189 1.00 94.50 91 THR A N 1
ATOM 659 C CA . THR A 1 91 ? 11.180 -0.988 -3.783 1.00 94.50 91 THR A CA 1
ATOM 660 C C . THR A 1 91 ? 10.271 0.236 -3.617 1.00 94.50 91 THR A C 1
ATOM 662 O O . THR A 1 91 ? 9.205 0.275 -4.232 1.00 94.50 91 THR A O 1
ATOM 665 N N . ASP A 1 92 ? 10.703 1.255 -2.868 1.00 95.00 92 ASP A N 1
ATOM 666 C CA . ASP A 1 92 ? 9.883 2.449 -2.612 1.00 95.00 92 ASP A CA 1
ATOM 667 C C . ASP A 1 92 ? 9.650 3.259 -3.880 1.00 95.00 92 ASP A C 1
ATOM 669 O O . ASP A 1 92 ? 8.509 3.576 -4.201 1.00 95.00 92 ASP A O 1
ATOM 673 N N . ALA A 1 93 ? 10.709 3.506 -4.659 1.00 93.50 93 ALA A N 1
ATOM 674 C CA . ALA A 1 93 ? 10.613 4.202 -5.938 1.00 93.50 93 ALA A CA 1
ATOM 675 C C . ALA A 1 93 ? 9.636 3.490 -6.889 1.00 93.50 93 ALA A C 1
ATOM 677 O O . ALA A 1 93 ? 8.841 4.138 -7.566 1.00 93.50 93 ALA A O 1
ATOM 678 N N . ARG A 1 94 ? 9.625 2.150 -6.909 1.00 94.00 94 ARG A N 1
ATOM 679 C CA . ARG A 1 94 ? 8.681 1.370 -7.725 1.00 94.00 94 ARG A CA 1
ATOM 680 C C . ARG A 1 94 ? 7.235 1.547 -7.266 1.00 94.00 94 ARG A C 1
ATOM 682 O O . ARG A 1 94 ? 6.357 1.701 -8.114 1.00 94.00 94 ARG A O 1
ATOM 689 N N . VAL A 1 95 ? 6.974 1.588 -5.959 1.00 94.12 95 VAL A N 1
ATOM 690 C CA . VAL A 1 95 ? 5.630 1.888 -5.433 1.00 94.12 95 VAL A CA 1
ATOM 691 C C . VAL A 1 95 ? 5.232 3.339 -5.712 1.00 94.12 95 VAL A C 1
ATOM 693 O O . VAL A 1 95 ? 4.107 3.567 -6.152 1.00 94.12 95 VAL A O 1
ATOM 696 N N . SER A 1 96 ? 6.144 4.299 -5.562 1.00 93.00 96 SER A N 1
ATOM 697 C CA . SER A 1 96 ? 5.916 5.723 -5.853 1.00 93.00 96 SER A CA 1
ATOM 698 C C . SER A 1 96 ? 5.600 5.980 -7.329 1.00 93.00 96 SER A C 1
ATOM 700 O O . SER A 1 96 ? 4.655 6.698 -7.648 1.00 93.00 96 SER A O 1
ATOM 702 N N . LEU A 1 97 ? 6.321 5.336 -8.252 1.00 91.06 97 LEU A N 1
ATOM 703 C CA . LEU A 1 97 ? 6.043 5.403 -9.693 1.00 91.06 97 LEU A CA 1
ATOM 704 C C . LEU A 1 97 ? 4.649 4.853 -10.027 1.00 91.06 97 LEU A C 1
ATOM 706 O O . LEU A 1 97 ? 3.892 5.467 -10.785 1.00 91.06 97 LEU A O 1
ATOM 710 N N . ARG A 1 98 ? 4.287 3.706 -9.436 1.00 90.44 98 ARG A N 1
ATOM 711 C CA . ARG A 1 98 ? 2.947 3.115 -9.577 1.00 90.44 98 ARG A CA 1
ATOM 712 C C . ARG A 1 98 ? 1.869 4.049 -9.006 1.00 90.44 98 ARG A C 1
ATOM 714 O O . ARG A 1 98 ? 0.842 4.248 -9.649 1.00 90.44 98 ARG A O 1
ATOM 721 N N . LEU A 1 99 ? 2.122 4.683 -7.858 1.00 88.25 99 LEU A N 1
ATOM 722 C CA . LEU A 1 99 ? 1.218 5.646 -7.219 1.00 88.25 99 LEU A CA 1
ATOM 723 C C . LEU A 1 99 ? 0.933 6.865 -8.109 1.00 88.25 99 LEU A C 1
ATOM 725 O O . LEU A 1 99 ? -0.225 7.238 -8.315 1.00 88.25 99 LEU A O 1
ATOM 729 N N . LEU A 1 100 ? 1.985 7.468 -8.663 1.00 86.19 100 LEU A N 1
ATOM 730 C CA . LEU A 1 100 ? 1.896 8.669 -9.498 1.00 86.19 100 LEU A CA 1
ATOM 731 C C . LEU A 1 100 ? 1.147 8.440 -10.809 1.00 86.19 100 LEU A C 1
ATOM 733 O O . LEU A 1 100 ? 0.498 9.357 -11.320 1.00 86.19 100 LEU A O 1
ATOM 737 N N . LEU A 1 101 ? 1.194 7.219 -11.350 1.00 82.25 101 LEU A N 1
ATOM 738 C CA . LEU A 1 101 ? 0.389 6.874 -12.517 1.00 82.25 101 LEU A CA 1
ATOM 739 C C . LEU A 1 101 ? -1.114 6.995 -12.218 1.00 82.25 101 LEU A C 1
ATOM 741 O O . LEU A 1 101 ? -1.864 7.480 -13.067 1.00 82.25 101 LEU A O 1
ATOM 745 N N . HIS A 1 102 ? -1.541 6.579 -11.022 1.00 73.94 102 HIS A N 1
ATOM 746 C CA . HIS A 1 102 ? -2.951 6.538 -10.634 1.00 73.94 102 HIS A CA 1
ATOM 747 C C . HIS A 1 102 ? -3.492 7.877 -10.125 1.00 73.94 102 HIS A C 1
ATOM 749 O O . HIS A 1 102 ? -4.661 8.179 -10.350 1.00 73.94 102 HIS A O 1
ATOM 755 N N . LEU A 1 103 ? -2.667 8.694 -9.465 1.00 69.12 103 LEU A N 1
ATOM 756 C CA . LEU A 1 103 ? -3.134 9.864 -8.708 1.00 69.12 103 LEU A CA 1
ATOM 757 C C . LEU A 1 103 ? -2.659 11.201 -9.280 1.00 69.12 103 LEU A C 1
ATOM 759 O O . LEU A 1 103 ? -2.321 12.132 -8.541 1.00 69.12 103 LEU A O 1
ATOM 763 N N . ARG A 1 104 ? -2.690 11.318 -10.613 1.00 57.06 104 ARG A N 1
ATOM 764 C CA . ARG A 1 104 ? -2.445 12.590 -11.302 1.00 57.06 104 ARG A CA 1
ATOM 765 C C . ARG A 1 104 ? -3.410 13.649 -10.758 1.00 57.06 104 ARG A C 1
ATOM 767 O O . ARG A 1 104 ? -4.619 13.484 -10.893 1.00 57.06 104 ARG A O 1
ATOM 774 N N . ARG A 1 105 ? -2.861 14.761 -10.247 1.00 54.09 105 ARG A N 1
ATOM 775 C CA . ARG A 1 105 ? -3.567 15.942 -9.688 1.00 54.09 105 ARG A CA 1
ATOM 776 C C . ARG A 1 105 ? -4.011 15.844 -8.219 1.00 54.09 105 ARG A C 1
ATOM 778 O O . ARG A 1 105 ? -5.136 16.211 -7.889 1.00 54.09 105 ARG A O 1
ATOM 785 N N . SER A 1 106 ? -3.118 15.416 -7.333 1.00 57.47 106 SER A N 1
ATOM 786 C CA . SER A 1 106 ? -3.320 15.546 -5.881 1.00 57.47 106 SER A CA 1
ATOM 787 C C . SER A 1 106 ? -2.555 16.746 -5.306 1.00 57.47 106 SER A C 1
ATOM 789 O O . SER A 1 106 ? -1.624 17.242 -5.939 1.00 57.47 106 SER A O 1
ATOM 791 N N . SER A 1 107 ? -2.935 17.237 -4.121 1.00 62.09 107 SER A N 1
ATOM 792 C CA . SER A 1 107 ? -2.151 18.276 -3.441 1.00 62.09 107 SER A CA 1
ATOM 793 C C . SER A 1 107 ? -0.879 17.667 -2.821 1.00 62.09 107 SER A C 1
ATOM 795 O O . SER A 1 107 ? -0.906 16.510 -2.403 1.00 62.09 107 SER A O 1
ATOM 797 N N . PRO A 1 108 ? 0.231 18.419 -2.687 1.00 61.09 108 PRO A N 1
ATOM 798 C CA . PRO A 1 108 ? 1.478 17.894 -2.106 1.00 61.09 108 PRO A CA 1
ATOM 799 C C . PRO A 1 108 ? 1.342 17.422 -0.646 1.00 61.09 108 PRO A C 1
ATOM 801 O O . PRO A 1 108 ? 2.119 16.598 -0.166 1.00 61.09 108 PRO A O 1
ATOM 804 N N . ALA A 1 109 ? 0.346 17.947 0.075 1.00 64.19 109 ALA A N 1
ATOM 805 C CA . ALA A 1 109 ? 0.060 17.567 1.456 1.00 64.19 109 ALA A CA 1
ATOM 806 C C . ALA A 1 109 ? -0.693 16.230 1.560 1.00 64.19 109 ALA A C 1
ATOM 808 O O . ALA A 1 109 ? -0.545 15.515 2.553 1.00 64.19 109 ALA A O 1
ATOM 809 N N . ARG A 1 110 ? -1.518 15.894 0.554 1.00 71.44 110 ARG A N 1
ATOM 810 C CA . ARG A 1 110 ? -2.275 14.641 0.520 1.00 71.44 110 ARG A CA 1
ATOM 811 C C . ARG A 1 110 ? -2.391 14.073 -0.887 1.00 71.44 110 ARG A C 1
ATOM 813 O O . ARG A 1 110 ? -3.076 14.647 -1.732 1.00 71.44 110 ARG A O 1
ATOM 820 N N . ILE A 1 111 ? -1.843 12.878 -1.092 1.00 74.06 111 ILE A N 1
ATOM 821 C CA . ILE A 1 111 ? -1.979 12.128 -2.346 1.00 74.06 111 ILE A CA 1
ATOM 822 C C . ILE A 1 111 ? -3.009 11.020 -2.149 1.00 74.06 111 ILE A C 1
ATOM 824 O O . ILE A 1 111 ? -2.827 10.143 -1.311 1.00 74.06 111 ILE A O 1
ATOM 828 N N . GLY A 1 112 ? -4.129 11.080 -2.877 1.00 72.00 112 GLY A N 1
ATOM 829 C CA . GLY A 1 112 ? -5.200 10.076 -2.760 1.00 72.00 112 GLY A CA 1
ATOM 830 C C . GLY A 1 112 ? -5.778 9.932 -1.347 1.00 72.00 112 GLY A C 1
ATOM 831 O O . GLY A 1 112 ? -6.134 8.831 -0.939 1.00 72.00 112 GLY A O 1
ATOM 832 N N . GLY A 1 113 ? -5.816 11.025 -0.574 1.00 76.50 113 GLY A N 1
ATOM 833 C CA . GLY A 1 113 ? -6.277 11.031 0.821 1.00 76.50 113 GLY A CA 1
ATOM 834 C C . GLY A 1 113 ? -5.231 10.590 1.856 1.00 76.50 113 GLY A C 1
ATOM 835 O O . GLY A 1 113 ? -5.501 10.683 3.058 1.00 76.50 113 GLY A O 1
ATOM 836 N N . LEU A 1 114 ? -4.040 10.173 1.412 1.00 83.50 114 LEU A N 1
ATOM 837 C CA . LEU A 1 114 ? -2.923 9.751 2.260 1.00 83.50 114 LEU A CA 1
ATOM 838 C C . LEU A 1 114 ? -2.048 10.929 2.662 1.00 83.50 114 LEU A C 1
ATOM 840 O O . LEU A 1 114 ? -1.811 11.829 1.863 1.00 83.50 114 LEU A O 1
ATOM 844 N N . TRP A 1 115 ? -1.572 10.915 3.901 1.00 82.00 115 TRP A N 1
ATOM 845 C CA . TRP A 1 115 ? -0.750 11.983 4.460 1.00 82.00 115 TRP A CA 1
ATOM 846 C C . TRP A 1 115 ? 0.708 11.821 4.025 1.00 82.00 115 TRP A C 1
ATOM 848 O O . TRP A 1 115 ? 1.258 10.732 4.168 1.00 82.00 115 TRP A O 1
ATOM 858 N N . SER A 1 116 ? 1.339 12.876 3.500 1.00 81.19 116 SER A N 1
ATOM 859 C CA . SER A 1 116 ? 2.754 12.809 3.100 1.00 81.19 116 SER A CA 1
ATOM 860 C C . SER A 1 116 ? 3.718 12.966 4.274 1.00 81.19 116 SER A C 1
ATOM 862 O O . SER A 1 116 ? 4.831 12.476 4.200 1.00 81.19 116 SER A O 1
ATOM 864 N N . ASN A 1 117 ? 3.311 13.646 5.350 1.00 82.12 117 ASN A N 1
ATOM 865 C CA . ASN A 1 117 ? 4.170 13.994 6.491 1.00 82.12 117 ASN A CA 1
ATOM 866 C C . ASN A 1 117 ? 5.484 14.717 6.126 1.00 82.12 117 ASN A C 1
ATOM 868 O O . ASN A 1 117 ? 6.433 14.705 6.905 1.00 82.12 117 ASN A O 1
ATOM 872 N N . ARG A 1 118 ? 5.525 15.366 4.954 1.00 83.56 118 ARG A N 1
ATOM 873 C CA . ARG A 1 118 ? 6.736 15.922 4.330 1.00 83.56 118 ARG A CA 1
ATOM 874 C C . ARG A 1 118 ? 7.590 16.769 5.277 1.00 83.56 118 ARG A C 1
ATOM 876 O O . ARG A 1 118 ? 8.799 16.595 5.319 1.00 83.56 118 ARG A O 1
ATOM 883 N N . GLU A 1 119 ? 6.979 17.688 6.021 1.00 83.50 119 GLU A N 1
ATOM 884 C CA . GLU A 1 119 ? 7.741 18.604 6.881 1.00 83.50 119 GLU A CA 1
ATOM 885 C C . GLU A 1 119 ? 8.364 17.894 8.087 1.00 83.50 119 GLU A C 1
ATOM 887 O O . GLU A 1 119 ? 9.523 18.141 8.388 1.00 83.50 119 GLU A O 1
ATOM 892 N N . ALA A 1 120 ? 7.652 16.951 8.713 1.00 81.56 120 ALA A N 1
ATOM 893 C CA . ALA A 1 120 ? 8.204 16.166 9.818 1.00 81.56 120 ALA A CA 1
ATOM 894 C C . ALA A 1 120 ? 9.320 15.214 9.350 1.00 81.56 120 ALA A C 1
ATOM 896 O O . ALA A 1 120 ? 10.255 14.949 10.095 1.00 81.56 120 ALA A O 1
ATOM 897 N N . MET A 1 121 ? 9.259 14.725 8.105 1.00 80.94 121 MET A N 1
ATOM 898 C CA . MET A 1 121 ? 10.307 13.864 7.541 1.00 80.94 121 MET A CA 1
ATOM 899 C C . MET A 1 121 ? 11.639 14.581 7.346 1.00 80.94 121 MET A C 1
ATOM 901 O O . MET A 1 121 ? 12.681 13.965 7.530 1.00 80.94 121 MET A O 1
ATOM 905 N N . LYS A 1 122 ? 11.621 15.872 6.994 1.00 82.94 122 LYS A N 1
ATOM 906 C CA . LYS A 1 122 ? 12.849 16.666 6.817 1.00 82.94 122 LYS A CA 1
ATOM 907 C C . LYS A 1 122 ? 13.653 16.812 8.109 1.00 82.94 122 LYS A C 1
ATOM 909 O O . LYS A 1 122 ? 14.838 17.122 8.052 1.00 82.94 122 LYS A O 1
ATOM 914 N N . GLU A 1 123 ? 13.016 16.618 9.262 1.00 83.56 123 GLU A N 1
ATOM 915 C CA . GLU A 1 123 ? 13.678 16.649 10.568 1.00 83.56 123 GLU A CA 1
ATOM 916 C C . GLU A 1 123 ? 14.430 15.338 10.870 1.00 83.56 123 GLU A C 1
ATOM 918 O O . GLU A 1 123 ? 15.312 15.322 11.727 1.00 83.56 123 GLU A O 1
ATOM 923 N N . GLU A 1 124 ? 14.131 14.249 10.150 1.00 83.12 124 GLU A N 1
ATOM 924 C CA . GLU A 1 124 ? 14.742 12.929 10.327 1.00 83.12 124 GLU A CA 1
ATOM 925 C C . GLU A 1 124 ? 15.698 12.608 9.167 1.00 83.12 124 GLU A C 1
ATOM 927 O O . GLU A 1 124 ? 15.306 12.029 8.157 1.00 83.12 124 GLU A O 1
ATOM 932 N N . GLU A 1 125 ? 16.979 12.962 9.326 1.00 83.12 125 GLU A N 1
ATOM 933 C CA . GLU A 1 125 ? 18.010 12.897 8.270 1.00 83.12 125 GLU A CA 1
ATOM 934 C C . GLU A 1 125 ? 18.093 11.534 7.556 1.00 83.12 125 GLU A C 1
ATOM 936 O O . GLU A 1 125 ? 18.158 11.484 6.330 1.00 83.12 125 GLU A O 1
ATOM 941 N N . GLU A 1 126 ? 18.031 10.417 8.293 1.00 84.69 126 GLU A N 1
ATOM 942 C CA . GLU A 1 126 ? 18.072 9.066 7.705 1.00 84.69 126 GLU A CA 1
ATOM 943 C C . GLU A 1 126 ? 16.839 8.778 6.832 1.00 84.69 126 GLU A C 1
ATOM 945 O O . GLU A 1 126 ? 16.947 8.231 5.730 1.00 84.69 126 GLU A O 1
ATOM 950 N N . VAL A 1 127 ? 15.654 9.170 7.307 1.00 84.56 127 VAL A N 1
ATOM 951 C CA . VAL A 1 127 ? 14.388 8.984 6.587 1.00 84.56 127 VAL A CA 1
ATOM 952 C C . VAL A 1 127 ? 14.349 9.885 5.357 1.00 84.56 127 VAL A C 1
ATOM 954 O O . VAL A 1 127 ? 13.926 9.450 4.283 1.00 84.56 127 VAL A O 1
ATOM 957 N N . TRP A 1 128 ? 14.834 11.118 5.491 1.00 90.06 128 TRP A N 1
ATOM 958 C CA . TRP A 1 128 ? 14.924 12.067 4.394 1.00 90.06 128 TRP A CA 1
ATOM 959 C C . TRP A 1 128 ? 15.916 11.622 3.315 1.00 90.06 128 TRP A C 1
ATOM 961 O O . TRP A 1 128 ? 15.578 11.658 2.134 1.00 90.06 128 TRP A O 1
ATOM 971 N N . GLY A 1 129 ? 17.082 11.092 3.698 1.00 89.62 129 GLY A N 1
ATOM 972 C CA . GLY A 1 129 ? 18.055 10.544 2.748 1.00 89.62 129 GLY A CA 1
ATOM 973 C C . GLY A 1 129 ? 17.455 9.439 1.869 1.00 89.62 129 GLY A C 1
ATOM 974 O O . GLY A 1 129 ? 17.643 9.431 0.654 1.00 89.62 129 GLY A O 1
ATOM 975 N N . ARG A 1 130 ? 16.619 8.563 2.446 1.00 90.06 130 ARG A N 1
ATOM 976 C CA . ARG A 1 130 ? 15.863 7.548 1.688 1.00 90.06 130 ARG A CA 1
ATOM 977 C C . ARG A 1 130 ? 14.878 8.165 0.684 1.00 90.06 130 ARG A C 1
ATOM 979 O O . ARG A 1 130 ? 14.687 7.614 -0.403 1.00 90.06 130 ARG A O 1
ATOM 986 N N . VAL A 1 131 ? 14.239 9.286 1.033 1.00 92.00 131 VAL A N 1
ATOM 987 C CA . VAL A 1 131 ? 13.358 10.035 0.118 1.00 92.00 131 VAL A CA 1
ATOM 988 C C . VAL A 1 131 ? 14.171 10.608 -1.043 1.00 92.00 131 VAL A C 1
ATOM 990 O O . VAL A 1 131 ? 13.807 10.372 -2.195 1.00 92.00 131 VAL A O 1
ATOM 993 N N . GLU A 1 132 ? 15.284 11.285 -0.760 1.00 92.00 132 GLU A N 1
ATOM 994 C CA . GLU A 1 132 ? 16.162 11.889 -1.773 1.00 92.00 132 GLU A CA 1
ATOM 995 C C . GLU A 1 132 ? 16.725 10.847 -2.750 1.00 92.00 132 GLU A C 1
ATOM 997 O O . GLU A 1 132 ? 16.671 11.040 -3.968 1.00 92.00 132 GLU A O 1
ATOM 1002 N N . GLU A 1 133 ? 17.187 9.701 -2.241 1.00 90.75 133 GLU A N 1
ATOM 1003 C CA . GLU A 1 133 ? 17.654 8.583 -3.069 1.00 90.75 133 GLU A CA 1
ATOM 1004 C C . GLU A 1 133 ? 16.551 8.062 -4.002 1.00 90.75 133 GLU A C 1
ATOM 1006 O O . GLU A 1 133 ? 16.778 7.853 -5.200 1.00 90.75 133 GLU A O 1
ATOM 1011 N N . GLY A 1 134 ? 15.334 7.884 -3.479 1.00 91.25 134 GLY A N 1
ATOM 1012 C CA . GLY A 1 134 ? 14.187 7.445 -4.271 1.00 91.25 134 GLY A CA 1
ATOM 1013 C C . GLY A 1 134 ? 13.791 8.452 -5.352 1.00 91.25 134 GLY A C 1
ATOM 1014 O O . GLY A 1 134 ? 13.544 8.055 -6.494 1.00 91.25 134 GLY A O 1
ATOM 1015 N N . VAL A 1 135 ? 13.794 9.749 -5.031 1.00 91.75 135 VAL A N 1
ATOM 1016 C CA . VAL A 1 135 ? 13.541 10.828 -6.000 1.00 91.75 135 VAL A CA 1
ATOM 1017 C C . VAL A 1 135 ? 14.599 10.814 -7.099 1.00 91.75 135 VAL A C 1
ATOM 1019 O O . VAL A 1 135 ? 14.245 10.791 -8.278 1.00 91.75 135 VAL A O 1
ATOM 1022 N N . ALA A 1 136 ? 15.885 10.730 -6.749 1.00 90.62 136 ALA A N 1
ATOM 1023 C CA . ALA A 1 136 ? 16.970 10.666 -7.726 1.00 90.62 136 ALA A CA 1
ATOM 1024 C C . ALA A 1 136 ? 16.810 9.476 -8.692 1.00 90.62 136 ALA A C 1
ATOM 1026 O O . ALA A 1 136 ? 16.980 9.626 -9.907 1.00 90.62 136 ALA A O 1
ATOM 1027 N N . LEU A 1 137 ? 16.407 8.304 -8.183 1.00 89.31 137 LEU A N 1
ATOM 1028 C CA . LEU A 1 137 ? 16.102 7.132 -9.009 1.00 89.31 137 LEU A CA 1
ATOM 1029 C C . LEU A 1 137 ? 14.942 7.393 -9.977 1.00 89.31 137 LEU A C 1
ATOM 1031 O O . LEU A 1 137 ? 15.055 7.081 -11.165 1.00 89.31 137 LEU A O 1
ATOM 1035 N N . MET A 1 138 ? 13.846 7.980 -9.496 1.00 89.62 138 MET A N 1
ATOM 1036 C CA . MET A 1 138 ? 12.677 8.301 -10.321 1.00 89.62 138 MET A CA 1
ATOM 1037 C C . MET A 1 138 ? 13.010 9.337 -11.402 1.00 89.62 138 MET A C 1
ATOM 1039 O O . MET A 1 138 ? 12.607 9.174 -12.555 1.00 89.62 138 MET A O 1
ATOM 1043 N N . MET A 1 139 ? 13.813 10.349 -11.070 1.00 87.50 139 MET A N 1
ATOM 1044 C CA . MET A 1 139 ? 14.240 11.385 -12.012 1.00 87.50 139 MET A CA 1
ATOM 1045 C C . MET A 1 139 ? 15.244 10.863 -13.051 1.00 87.50 139 MET A C 1
ATOM 1047 O O . MET A 1 139 ? 15.242 11.323 -14.192 1.00 87.50 139 MET A O 1
ATOM 1051 N N . SER A 1 140 ? 16.050 9.847 -12.718 1.00 85.00 140 SER A N 1
ATOM 1052 C CA . SER A 1 140 ? 17.033 9.258 -13.648 1.00 85.00 140 SER A CA 1
ATOM 1053 C C . SER A 1 140 ? 16.412 8.582 -14.880 1.00 85.00 140 SER A C 1
ATOM 1055 O O . SER A 1 140 ? 17.073 8.418 -15.906 1.00 85.00 140 SER A O 1
ATOM 1057 N N . ILE A 1 141 ? 15.135 8.198 -14.797 1.00 81.50 141 ILE A N 1
ATOM 1058 C CA . ILE A 1 141 ? 14.385 7.558 -15.887 1.00 81.50 141 ILE A CA 1
ATOM 1059 C C . ILE A 1 141 ? 13.378 8.505 -16.549 1.00 81.50 141 ILE A C 1
ATOM 1061 O O . ILE A 1 141 ? 12.627 8.076 -17.429 1.00 81.50 141 ILE A O 1
ATOM 1065 N N . ALA A 1 142 ? 13.347 9.776 -16.137 1.00 61.91 142 ALA A N 1
ATOM 1066 C CA . ALA A 1 142 ? 12.339 10.760 -16.522 1.00 61.91 142 ALA A CA 1
ATOM 1067 C C . ALA A 1 142 ? 12.536 11.326 -17.943 1.00 61.91 142 ALA A C 1
ATOM 1069 O O . ALA A 1 142 ? 12.171 12.469 -18.221 1.00 61.91 142 ALA A O 1
ATOM 1070 N N . ASP A 1 143 ? 13.051 10.529 -18.885 1.00 54.88 143 ASP A N 1
ATOM 1071 C CA . ASP A 1 143 ? 13.147 10.925 -20.291 1.00 54.88 143 ASP A CA 1
ATOM 1072 C C . ASP A 1 143 ? 11.784 10.790 -20.988 1.00 54.88 143 ASP A C 1
ATOM 1074 O O . ASP A 1 143 ? 11.586 9.991 -21.899 1.00 54.88 143 ASP A O 1
ATOM 1078 N N . ARG A 1 144 ? 10.838 11.647 -20.576 1.00 52.22 144 ARG A N 1
ATOM 1079 C CA . ARG A 1 144 ? 9.470 11.841 -21.096 1.00 52.22 144 ARG A CA 1
ATOM 1080 C C . ARG A 1 144 ? 8.410 11.025 -20.338 1.00 52.22 144 ARG A C 1
ATOM 1082 O O . ARG A 1 144 ? 8.164 9.868 -20.666 1.00 52.22 144 ARG A O 1
ATOM 1089 N N . ARG A 1 145 ? 7.664 11.723 -19.457 1.00 55.09 145 ARG A N 1
ATOM 1090 C CA . ARG A 1 145 ? 6.275 11.460 -18.968 1.00 55.09 145 ARG A CA 1
ATOM 1091 C C . ARG A 1 145 ? 6.075 11.167 -17.474 1.00 55.09 145 ARG A C 1
ATOM 1093 O O . ARG A 1 145 ? 4.925 10.939 -17.096 1.00 55.09 145 ARG A O 1
ATOM 1100 N N . VAL A 1 146 ? 7.101 11.196 -16.628 1.00 58.31 146 VAL A N 1
ATOM 1101 C CA . VAL A 1 146 ? 6.949 10.753 -15.232 1.00 58.31 146 VAL A CA 1
ATOM 1102 C C . VAL A 1 146 ? 7.404 11.840 -14.263 1.00 58.31 146 VAL A C 1
ATOM 1104 O O . VAL A 1 146 ? 8.595 11.989 -14.046 1.00 58.31 146 VAL A O 1
ATOM 1107 N N . SER A 1 147 ? 6.409 12.571 -13.742 1.00 65.44 147 SER A N 1
ATOM 1108 C CA . SER A 1 147 ? 6.413 13.483 -12.582 1.00 65.44 147 SER A CA 1
ATOM 1109 C C . SER A 1 147 ? 7.414 14.645 -12.530 1.00 65.44 147 SER A C 1
ATOM 1111 O O . SER A 1 147 ? 8.557 14.530 -12.958 1.00 65.44 147 SER A O 1
ATOM 1113 N N . THR A 1 148 ? 6.997 15.780 -11.962 1.00 83.19 148 THR A N 1
ATOM 1114 C CA . THR A 1 148 ? 7.960 16.791 -11.487 1.00 83.19 148 THR A CA 1
ATOM 1115 C C . THR A 1 148 ? 8.720 16.264 -10.267 1.00 83.19 148 THR A C 1
ATOM 1117 O O . THR A 1 148 ? 8.300 15.290 -9.638 1.00 83.19 148 THR A O 1
ATOM 1120 N N . GLU A 1 149 ? 9.834 16.902 -9.915 1.00 86.81 149 GLU A N 1
ATOM 1121 C CA . GLU A 1 149 ? 10.591 16.552 -8.709 1.00 86.81 149 GLU A CA 1
ATOM 1122 C C . GLU A 1 149 ? 9.710 16.655 -7.454 1.00 86.81 149 GLU A C 1
ATOM 1124 O O . GLU A 1 149 ? 9.710 15.751 -6.623 1.00 86.81 149 GLU A O 1
ATOM 1129 N N . GLU A 1 150 ? 8.854 17.678 -7.372 1.00 86.06 150 GLU A N 1
ATOM 1130 C CA . GLU A 1 150 ? 7.910 17.852 -6.264 1.00 86.06 150 GLU A CA 1
ATOM 1131 C C . GLU A 1 150 ? 6.867 16.731 -6.191 1.00 86.06 150 GLU A C 1
ATOM 1133 O O . GLU A 1 150 ? 6.473 16.318 -5.099 1.00 86.06 150 GLU A O 1
ATOM 1138 N N . GLU A 1 151 ? 6.403 16.231 -7.338 1.00 85.25 151 GLU A N 1
ATOM 1139 C CA . GLU A 1 151 ? 5.485 15.092 -7.396 1.00 85.25 151 GLU A CA 1
ATOM 1140 C C . GLU A 1 151 ? 6.185 13.793 -6.969 1.00 85.25 151 GLU A C 1
ATOM 1142 O O . GLU A 1 151 ? 5.610 13.011 -6.208 1.00 85.25 151 GLU A O 1
ATOM 1147 N N . ALA A 1 152 ? 7.426 13.572 -7.418 1.00 89.00 152 ALA A N 1
ATOM 1148 C CA . ALA A 1 152 ? 8.236 12.421 -7.020 1.00 89.00 152 ALA A CA 1
ATOM 1149 C C . ALA A 1 152 ? 8.502 12.420 -5.510 1.00 89.00 152 ALA A C 1
ATOM 1151 O O . ALA A 1 152 ? 8.293 11.406 -4.841 1.00 89.00 152 ALA A O 1
ATOM 1152 N N . GLU A 1 153 ? 8.886 13.571 -4.967 1.00 90.56 153 GLU A N 1
ATOM 1153 C CA . GLU A 1 153 ? 9.155 13.750 -3.547 1.00 90.56 153 GLU A CA 1
ATOM 1154 C C . GLU A 1 153 ? 7.894 13.520 -2.706 1.00 90.56 153 GLU A C 1
ATOM 1156 O O . GLU A 1 153 ? 7.916 12.749 -1.744 1.00 90.56 153 GLU A O 1
ATOM 1161 N N . ALA A 1 154 ? 6.761 14.107 -3.102 1.00 88.31 154 ALA A N 1
ATOM 1162 C CA . ALA A 1 154 ? 5.502 13.918 -2.392 1.00 88.31 154 ALA A CA 1
ATOM 1163 C C . ALA A 1 154 ? 5.039 12.448 -2.422 1.00 88.31 154 ALA A C 1
ATOM 1165 O O . ALA A 1 154 ? 4.550 11.939 -1.410 1.00 88.31 154 ALA A O 1
ATOM 1166 N N . ALA A 1 155 ? 5.227 11.743 -3.544 1.00 90.38 155 ALA A N 1
ATOM 1167 C CA . ALA A 1 155 ? 4.925 10.315 -3.644 1.00 90.38 155 ALA A CA 1
ATOM 1168 C C . ALA A 1 155 ? 5.827 9.469 -2.735 1.00 90.38 155 ALA A C 1
ATOM 1170 O O . ALA A 1 155 ? 5.318 8.612 -2.012 1.00 90.38 155 ALA A O 1
ATOM 1171 N N . MET A 1 156 ? 7.133 9.749 -2.713 1.00 92.88 156 MET A N 1
ATOM 1172 C CA . MET A 1 156 ? 8.081 9.087 -1.815 1.00 92.88 156 MET A CA 1
ATOM 1173 C C . MET A 1 156 ? 7.720 9.308 -0.346 1.00 92.88 156 MET A C 1
ATOM 1175 O O . MET A 1 156 ? 7.643 8.339 0.407 1.00 92.88 156 MET A O 1
ATOM 1179 N N . CYS A 1 157 ? 7.402 10.542 0.050 1.00 92.19 157 CYS A N 1
ATOM 1180 C CA . CYS A 1 157 ? 6.969 10.858 1.412 1.00 92.19 157 CYS A CA 1
ATOM 1181 C C . CYS A 1 157 ? 5.705 10.069 1.809 1.00 92.19 157 CYS A C 1
ATOM 1183 O O . CYS A 1 157 ? 5.612 9.506 2.901 1.00 92.19 157 CYS A O 1
ATOM 1185 N N . VAL A 1 158 ? 4.734 9.949 0.896 1.00 91.31 158 VAL A N 1
ATOM 1186 C CA . VAL A 1 158 ? 3.521 9.147 1.124 1.00 91.31 158 VAL A CA 1
ATOM 1187 C C . VAL A 1 158 ? 3.839 7.662 1.276 1.00 91.31 158 VAL A C 1
ATOM 1189 O O . VAL A 1 158 ? 3.292 7.023 2.177 1.00 91.31 158 VAL A O 1
ATOM 1192 N N . VAL A 1 159 ? 4.714 7.109 0.433 1.00 93.25 159 VAL A N 1
ATOM 1193 C CA . VAL A 1 159 ? 5.116 5.698 0.508 1.00 93.25 159 VAL A CA 1
ATOM 1194 C C . VAL A 1 159 ? 5.855 5.415 1.811 1.00 93.25 159 VAL A C 1
ATOM 1196 O O . VAL A 1 159 ? 5.461 4.503 2.530 1.00 93.25 159 VAL A O 1
ATOM 1199 N N . VAL A 1 160 ? 6.852 6.224 2.167 1.00 91.75 160 VAL A N 1
ATOM 1200 C CA . VAL A 1 160 ? 7.633 6.043 3.400 1.00 91.75 160 VAL A CA 1
ATOM 1201 C C . VAL A 1 160 ? 6.752 6.173 4.650 1.00 91.75 160 VAL A C 1
ATOM 1203 O O . VAL A 1 160 ? 6.958 5.439 5.612 1.00 91.75 160 VAL A O 1
ATOM 1206 N N . THR A 1 161 ? 5.733 7.041 4.627 1.00 89.62 161 THR A N 1
ATOM 1207 C CA . THR A 1 161 ? 4.806 7.219 5.760 1.00 89.62 161 THR A CA 1
ATOM 1208 C C . THR A 1 161 ? 3.796 6.076 5.897 1.00 89.62 161 THR A C 1
ATOM 1210 O O . THR A 1 161 ? 3.480 5.666 7.011 1.00 89.62 161 THR A O 1
ATOM 1213 N N . ASN A 1 162 ? 3.210 5.613 4.786 1.00 92.50 162 ASN A N 1
ATOM 1214 C CA . ASN A 1 162 ? 1.963 4.833 4.827 1.00 92.50 162 ASN A CA 1
ATOM 1215 C C . ASN A 1 162 ? 2.094 3.407 4.271 1.00 92.50 162 ASN A C 1
ATOM 1217 O O . ASN A 1 162 ? 1.147 2.626 4.395 1.00 92.50 162 ASN A O 1
ATOM 1221 N N . ALA A 1 163 ? 3.196 3.057 3.602 1.00 94.00 163 ALA A N 1
ATOM 1222 C CA . ALA A 1 163 ? 3.353 1.710 3.067 1.00 94.00 163 ALA A CA 1
ATOM 1223 C C . ALA A 1 163 ? 3.511 0.695 4.204 1.00 94.00 163 ALA A C 1
ATOM 1225 O O . ALA A 1 163 ? 4.205 0.932 5.191 1.00 94.00 163 ALA A O 1
ATOM 1226 N N . VAL A 1 164 ? 2.881 -0.466 4.041 1.00 94.50 164 VAL A N 1
ATOM 1227 C CA . VAL A 1 164 ? 3.005 -1.584 4.977 1.00 94.50 164 VAL A CA 1
ATOM 1228 C C . VAL A 1 164 ? 3.819 -2.711 4.367 1.00 94.50 164 VAL A C 1
ATOM 1230 O O . VAL A 1 164 ? 3.677 -3.037 3.186 1.00 94.50 164 VAL A O 1
ATOM 1233 N N . GLU A 1 165 ? 4.640 -3.337 5.203 1.00 94.44 165 GLU A N 1
ATOM 1234 C CA . GLU A 1 165 ? 5.362 -4.560 4.869 1.00 94.44 165 GLU A CA 1
ATOM 1235 C C . GLU A 1 165 ? 4.374 -5.716 4.674 1.00 94.44 165 GLU A C 1
ATOM 1237 O O . GLU A 1 165 ? 3.577 -6.054 5.552 1.00 94.44 165 GLU A O 1
ATOM 1242 N N . VAL A 1 166 ? 4.415 -6.329 3.495 1.00 93.19 166 VAL A N 1
ATOM 1243 C CA . VAL A 1 166 ? 3.534 -7.424 3.097 1.00 93.19 166 VAL A CA 1
ATOM 1244 C C . VAL A 1 166 ? 4.160 -8.737 3.523 1.00 93.19 166 VAL A C 1
ATOM 1246 O O . VAL A 1 166 ? 5.245 -9.084 3.067 1.00 93.19 166 VAL A O 1
ATOM 1249 N N . GLN A 1 167 ? 3.446 -9.528 4.317 1.00 89.94 167 GLN A N 1
ATOM 1250 C CA . GLN A 1 167 ? 3.887 -10.864 4.713 1.00 89.94 167 GLN A CA 1
ATOM 1251 C C . GLN A 1 167 ? 2.760 -11.884 4.542 1.00 89.94 167 GLN A C 1
ATOM 1253 O O . GLN A 1 167 ? 1.641 -11.693 5.019 1.00 89.94 167 GLN A O 1
ATOM 1258 N N . PHE A 1 168 ? 3.058 -13.001 3.877 1.00 83.94 168 PHE A N 1
ATOM 1259 C CA . PHE A 1 168 ? 2.128 -14.121 3.754 1.00 83.94 168 PHE A CA 1
ATOM 1260 C C . PHE A 1 168 ? 2.539 -15.273 4.673 1.00 83.94 168 PHE A C 1
ATOM 1262 O O . PHE A 1 168 ? 3.636 -15.817 4.550 1.00 83.94 168 PHE A O 1
ATOM 1269 N N . GLY A 1 169 ? 1.620 -15.696 5.545 1.00 74.75 169 GLY A N 1
ATOM 1270 C CA . GLY A 1 169 ? 1.828 -16.838 6.439 1.00 74.75 169 GLY A CA 1
ATOM 1271 C C . GLY A 1 169 ? 3.027 -16.665 7.379 1.00 74.75 169 GLY A C 1
ATOM 1272 O O . GLY A 1 169 ? 3.449 -15.551 7.669 1.00 74.75 169 GLY A O 1
ATOM 1273 N N . THR A 1 170 ? 3.589 -17.779 7.847 1.00 65.69 170 THR A N 1
ATOM 1274 C CA . THR A 1 170 ? 4.764 -17.818 8.741 1.00 65.69 170 THR A CA 1
ATOM 1275 C C . THR A 1 170 ? 6.089 -17.834 7.969 1.00 65.69 170 THR A C 1
ATOM 1277 O O . THR A 1 170 ? 7.055 -18.457 8.404 1.00 65.69 170 THR A O 1
ATOM 1280 N N . GLY A 1 171 ? 6.117 -17.238 6.772 1.00 69.94 171 GLY A N 1
ATOM 1281 C CA . GLY A 1 171 ? 7.309 -17.196 5.927 1.00 69.94 171 GLY A CA 1
ATOM 1282 C C . GLY A 1 171 ? 8.481 -16.442 6.577 1.00 69.94 171 GLY A C 1
ATOM 1283 O O . GLY A 1 171 ? 8.282 -15.725 7.558 1.00 69.94 171 GLY A O 1
ATOM 1284 N N . PRO A 1 172 ? 9.695 -16.567 6.009 1.00 72.12 172 PRO A N 1
ATOM 1285 C CA . PRO A 1 172 ? 10.944 -16.083 6.608 1.00 72.12 172 PRO A CA 1
ATOM 1286 C C . PRO A 1 172 ? 11.061 -14.553 6.723 1.00 72.12 172 PRO A C 1
ATOM 1288 O O . PRO A 1 172 ? 12.019 -14.068 7.316 1.00 72.12 172 PRO A O 1
ATOM 1291 N N . GLY A 1 173 ? 10.116 -13.790 6.173 1.00 86.19 173 GLY A N 1
ATOM 1292 C CA . GLY A 1 173 ? 10.068 -12.340 6.307 1.00 86.19 173 GLY A CA 1
ATOM 1293 C C . GLY A 1 173 ? 9.069 -11.693 5.346 1.00 86.19 173 GLY A C 1
ATOM 1294 O O . GLY A 1 173 ? 8.348 -12.406 4.634 1.00 86.19 173 GLY A O 1
ATOM 1295 N N . PRO A 1 174 ? 9.014 -10.353 5.327 1.00 92.25 174 PRO A N 1
ATOM 1296 C CA . PRO A 1 174 ? 8.218 -9.598 4.370 1.00 92.25 174 PRO A CA 1
ATOM 1297 C C . PRO A 1 174 ? 8.647 -9.854 2.923 1.00 92.25 174 PRO A C 1
ATOM 1299 O O . PRO A 1 174 ? 9.830 -10.016 2.625 1.00 92.25 174 PRO A O 1
ATOM 1302 N N . VAL A 1 175 ? 7.678 -9.872 2.009 1.00 93.56 175 VAL A N 1
ATOM 1303 C CA . VAL A 1 175 ? 7.896 -10.137 0.579 1.00 93.56 175 VAL A CA 1
ATOM 1304 C C . VAL A 1 175 ? 7.954 -8.873 -0.280 1.00 93.56 175 VAL A C 1
ATOM 1306 O O . VAL A 1 175 ? 8.387 -8.910 -1.431 1.00 93.56 175 VAL A O 1
ATOM 1309 N N . GLY A 1 176 ? 7.518 -7.744 0.260 1.00 94.88 176 GLY A N 1
ATOM 1310 C CA . GLY A 1 176 ? 7.451 -6.463 -0.427 1.00 94.88 176 GLY A CA 1
ATOM 1311 C C . GLY A 1 176 ? 6.662 -5.465 0.397 1.00 94.88 176 GLY A C 1
ATOM 1312 O O . GLY A 1 176 ? 6.284 -5.767 1.524 1.00 94.88 176 GLY A O 1
ATOM 1313 N N . ILE A 1 177 ? 6.349 -4.317 -0.191 1.00 95.75 177 ILE A N 1
ATOM 1314 C CA . ILE A 1 177 ? 5.528 -3.294 0.458 1.00 95.75 177 ILE A CA 1
ATOM 1315 C C . ILE A 1 177 ? 4.272 -3.021 -0.364 1.00 95.75 177 ILE A C 1
ATOM 1317 O O . ILE A 1 177 ? 4.248 -3.203 -1.588 1.00 95.75 177 ILE A O 1
ATOM 1321 N N . ALA A 1 178 ? 3.221 -2.578 0.315 1.00 94.00 178 ALA A N 1
ATOM 1322 C CA . ALA A 1 178 ? 1.972 -2.182 -0.309 1.00 94.00 178 ALA A CA 1
ATOM 1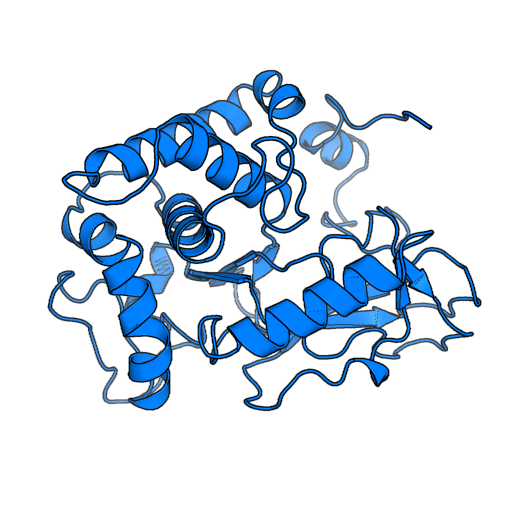323 C C . ALA A 1 178 ? 1.413 -0.919 0.340 1.00 94.00 178 ALA A C 1
ATOM 1325 O O . ALA A 1 178 ? 1.420 -0.766 1.559 1.00 94.00 178 ALA A O 1
ATOM 1326 N N . LEU A 1 179 ? 0.897 -0.037 -0.500 1.00 92.25 179 LEU A N 1
ATOM 1327 C CA . LEU A 1 179 ? 0.186 1.164 -0.117 1.00 92.25 179 LEU A CA 1
ATOM 1328 C C . LEU A 1 179 ? -1.308 0.914 -0.293 1.00 92.25 179 LEU A C 1
ATOM 1330 O O . LEU A 1 179 ? -1.756 0.541 -1.377 1.00 92.25 179 LEU A O 1
ATOM 1334 N N . TYR A 1 180 ? -2.075 1.145 0.760 1.00 90.31 180 TYR A N 1
ATOM 1335 C CA . TYR A 1 180 ? -3.533 1.089 0.737 1.00 90.31 180 TYR A CA 1
ATOM 1336 C C . TYR A 1 180 ? -4.068 2.501 0.920 1.00 90.31 180 TYR A C 1
ATOM 1338 O O . TYR A 1 180 ? -3.370 3.372 1.442 1.00 90.31 180 TYR A O 1
ATOM 1346 N N . GLY A 1 181 ? -5.288 2.762 0.474 1.00 87.19 181 GLY A N 1
ATOM 1347 C CA . GLY A 1 181 ? -5.866 4.084 0.672 1.00 87.19 181 GLY A CA 1
ATOM 1348 C C . GLY A 1 181 ? -6.641 4.233 1.976 1.00 87.19 181 GLY A C 1
ATOM 1349 O O . GLY A 1 181 ? -6.529 3.378 2.857 1.00 87.19 181 GLY A O 1
ATOM 1350 N N . PRO A 1 182 ? -7.437 5.311 2.100 1.00 85.69 182 PRO A N 1
ATOM 1351 C CA . PRO A 1 182 ? -8.279 5.637 3.249 1.00 85.69 182 PRO A CA 1
ATOM 1352 C C . PRO A 1 182 ? -8.991 4.474 3.940 1.00 85.69 182 PRO A C 1
ATOM 1354 O O . PRO A 1 182 ? -9.067 4.459 5.165 1.00 85.69 182 PRO A O 1
ATOM 1357 N N . GLY A 1 183 ? -9.460 3.470 3.190 1.00 87.19 183 GLY A N 1
ATOM 1358 C CA . GLY A 1 183 ? -10.114 2.290 3.764 1.00 87.19 183 GLY A CA 1
ATOM 1359 C C . GLY A 1 183 ? -9.253 1.504 4.764 1.00 87.19 183 GLY A C 1
ATOM 1360 O O . GLY A 1 183 ? -9.813 0.800 5.596 1.00 87.19 183 GLY A O 1
ATOM 1361 N N . PHE A 1 184 ? -7.924 1.636 4.706 1.00 92.12 184 PHE A N 1
ATOM 1362 C CA . PHE A 1 184 ? -6.970 1.059 5.660 1.00 92.12 184 PHE A CA 1
ATOM 1363 C C . PHE A 1 184 ? -6.066 2.120 6.310 1.00 92.12 184 PHE A C 1
ATOM 1365 O O . PHE A 1 184 ? -5.815 2.082 7.510 1.00 92.12 184 PHE A O 1
ATOM 137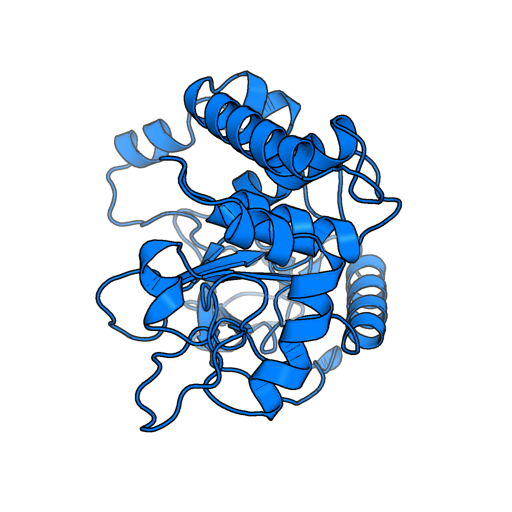2 N N . SER A 1 185 ? -5.588 3.098 5.548 1.00 91.44 185 SER A N 1
ATOM 1373 C CA . SER A 1 185 ? -4.553 4.032 6.015 1.00 91.44 185 SER A CA 1
ATOM 1374 C C . SER A 1 185 ? -5.059 5.102 6.989 1.00 91.44 185 SER A C 1
ATOM 1376 O O . SER A 1 185 ? -4.297 5.964 7.410 1.00 91.44 185 SER A O 1
ATOM 1378 N N . TRP A 1 186 ? -6.346 5.079 7.348 1.00 91.62 186 TRP A N 1
ATOM 1379 C CA . TRP A 1 186 ? -6.926 5.942 8.384 1.00 91.62 186 TRP A CA 1
ATOM 1380 C C . TRP A 1 186 ? -7.117 5.241 9.737 1.00 91.62 186 TRP A C 1
ATOM 1382 O O . TRP A 1 186 ? -7.574 5.870 10.691 1.00 91.62 186 TRP A O 1
ATOM 1392 N N . PHE A 1 187 ? -6.798 3.948 9.848 1.00 94.19 187 PHE A N 1
ATOM 1393 C CA . PHE A 1 187 ? -6.752 3.280 11.149 1.00 94.19 187 PHE A CA 1
ATOM 1394 C C . PHE A 1 187 ? -5.501 3.719 11.896 1.00 94.19 187 PHE A C 1
ATOM 1396 O O . PHE A 1 187 ? -4.410 3.321 11.513 1.00 94.19 187 PHE A O 1
ATOM 1403 N N . ASN A 1 188 ? -5.655 4.481 12.974 1.00 93.88 188 ASN A N 1
ATOM 1404 C CA . ASN A 1 188 ? -4.521 4.978 13.744 1.00 93.88 188 ASN A CA 1
ATOM 1405 C C . ASN A 1 188 ? -3.765 3.883 14.502 1.00 93.88 188 ASN A C 1
ATOM 1407 O O . ASN A 1 188 ? -4.245 2.764 14.731 1.00 93.88 188 ASN A O 1
ATOM 1411 N N . HIS A 1 189 ? -2.574 4.259 14.964 1.00 93.44 189 HIS A N 1
ATOM 1412 C CA . HIS A 1 189 ? -1.763 3.435 15.838 1.00 93.44 189 HIS A CA 1
ATOM 1413 C C . HIS A 1 189 ? -2.279 3.415 17.283 1.00 93.44 189 HIS A C 1
ATOM 1415 O O . HIS A 1 189 ? -2.612 4.448 17.855 1.00 93.44 189 HIS A O 1
ATOM 1421 N N . SER A 1 190 ? -2.222 2.245 17.921 1.00 93.94 190 SER A N 1
ATOM 1422 C CA . SER A 1 190 ? -2.218 2.118 19.379 1.00 93.94 190 SER A CA 1
ATOM 1423 C C . SER A 1 190 ? -1.227 1.045 19.833 1.00 93.94 190 SER A C 1
ATOM 1425 O O . SER A 1 190 ? -1.142 -0.028 19.233 1.00 93.94 190 SER A O 1
ATOM 1427 N N . CYS A 1 191 ? -0.521 1.295 20.941 1.00 92.31 191 CYS A N 1
ATOM 1428 C CA . CYS A 1 191 ? 0.307 0.290 21.624 1.00 92.31 191 CYS A CA 1
ATOM 1429 C C . CYS A 1 191 ? -0.528 -0.769 22.372 1.00 92.31 191 CYS A C 1
ATOM 1431 O O . CYS A 1 191 ? 0.012 -1.774 22.829 1.00 92.31 191 CYS A O 1
ATOM 1433 N N . SER A 1 192 ? -1.838 -0.549 22.524 1.00 93.38 192 SER A N 1
ATOM 1434 C CA . SER A 1 192 ? -2.803 -1.525 23.046 1.00 93.38 192 SER A CA 1
ATOM 1435 C C . SER A 1 192 ? -3.983 -1.610 22.077 1.00 93.38 192 SER A C 1
ATOM 1437 O O . SER A 1 192 ? -5.088 -1.161 22.397 1.00 93.38 192 SER A O 1
ATOM 1439 N N . PRO A 1 193 ? -3.761 -2.141 20.863 1.00 96.31 193 PRO A N 1
ATOM 1440 C CA . PRO A 1 193 ? -4.767 -2.076 19.821 1.00 96.31 193 PRO A CA 1
ATOM 1441 C C . PRO A 1 193 ? -6.000 -2.919 20.175 1.00 96.31 193 PRO A C 1
ATOM 1443 O O . PRO A 1 193 ? -5.951 -3.851 20.996 1.00 96.31 193 PRO A O 1
ATOM 1446 N N . ASN A 1 194 ? -7.125 -2.569 19.557 1.00 97.25 194 ASN A N 1
ATOM 1447 C CA . ASN A 1 194 ? -8.375 -3.330 19.603 1.00 97.25 194 ASN A CA 1
ATOM 1448 C C . ASN A 1 194 ? -8.643 -4.075 18.281 1.00 97.25 194 ASN A C 1
ATOM 1450 O O . ASN A 1 194 ? -9.490 -4.974 18.251 1.00 97.25 194 ASN A O 1
ATOM 1454 N N . ALA A 1 195 ? -7.844 -3.815 17.239 1.00 97.50 195 ALA A N 1
ATOM 1455 C CA . ALA A 1 195 ? -7.815 -4.568 15.993 1.00 97.50 195 ALA A CA 1
ATOM 1456 C C . ALA A 1 195 ? -6.385 -4.927 15.541 1.00 97.50 195 ALA A C 1
ATOM 1458 O O . ALA A 1 195 ? -5.391 -4.343 15.965 1.00 97.50 195 ALA A O 1
ATOM 1459 N N . CYS A 1 196 ? -6.278 -5.908 14.652 1.00 96.00 196 CYS A N 1
ATOM 1460 C CA . CYS A 1 196 ? -5.069 -6.225 13.899 1.00 96.00 196 CYS A CA 1
ATOM 1461 C C . CYS A 1 196 ? -5.409 -6.337 12.412 1.00 96.00 196 CYS A C 1
ATOM 1463 O O . CYS A 1 196 ? -6.582 -6.319 12.037 1.00 96.00 196 CYS A O 1
ATOM 1465 N N . TYR A 1 197 ? -4.40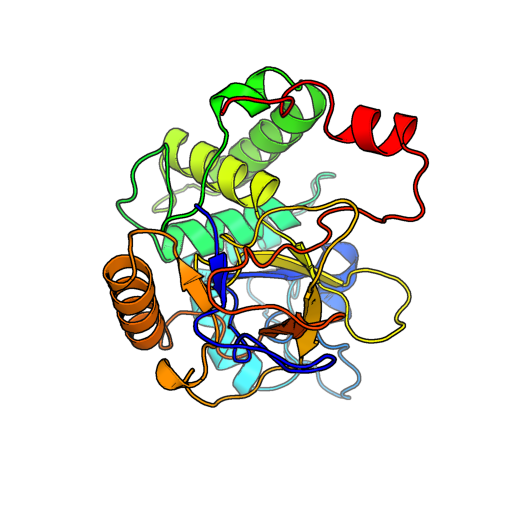2 -6.476 11.556 1.00 94.94 197 TYR A N 1
ATOM 1466 C CA . TYR A 1 197 ? -4.619 -6.738 10.139 1.00 94.94 197 TYR A CA 1
ATOM 1467 C C . TYR A 1 197 ? -3.872 -7.982 9.674 1.00 94.94 197 TYR A C 1
ATOM 1469 O O . TYR A 1 197 ? -2.920 -8.444 10.302 1.00 94.94 197 TYR A O 1
ATOM 1477 N N . ARG A 1 198 ? -4.340 -8.545 8.562 1.00 93.00 198 ARG A N 1
ATOM 1478 C CA . ARG A 1 198 ? -3.727 -9.699 7.903 1.00 93.00 198 ARG A CA 1
ATOM 1479 C C . ARG A 1 198 ? -3.794 -9.542 6.396 1.00 93.00 198 ARG A C 1
ATOM 1481 O O . ARG A 1 198 ? -4.780 -9.024 5.868 1.00 93.00 198 ARG A O 1
ATOM 1488 N N . PHE A 1 199 ? -2.789 -10.076 5.715 1.00 91.81 199 PHE A N 1
ATOM 1489 C CA . PHE A 1 199 ? -2.812 -10.182 4.266 1.00 91.81 199 PHE A CA 1
ATOM 1490 C C . PHE A 1 199 ? -3.552 -11.444 3.838 1.00 91.81 199 PHE A C 1
ATOM 1492 O O . PHE A 1 199 ? -3.326 -12.539 4.361 1.00 91.81 199 PHE A O 1
ATOM 1499 N N . VAL A 1 200 ? -4.440 -11.292 2.865 1.00 87.44 200 VAL A N 1
ATOM 1500 C CA . VAL A 1 200 ? -5.086 -12.399 2.172 1.00 87.44 200 VAL A CA 1
ATOM 1501 C C . VAL A 1 200 ? -4.681 -12.379 0.706 1.00 87.44 200 VAL A C 1
ATOM 1503 O O . VAL A 1 200 ? -4.506 -11.311 0.113 1.00 87.44 200 VAL A O 1
ATOM 1506 N N . PRO A 1 201 ? -4.493 -13.556 0.100 1.00 75.62 201 PRO A N 1
ATOM 1507 C CA . PRO A 1 201 ? -4.189 -13.618 -1.314 1.00 75.62 201 PRO A CA 1
ATOM 1508 C C . PRO A 1 201 ? -5.352 -13.099 -2.162 1.00 75.62 201 PRO A C 1
ATOM 1510 O O . PRO A 1 201 ? -6.509 -13.156 -1.749 1.00 75.62 201 PRO A O 1
ATOM 1513 N N . ALA A 1 202 ? -5.013 -12.632 -3.364 1.00 68.81 202 ALA A N 1
ATOM 1514 C CA . ALA A 1 202 ? -5.936 -12.022 -4.313 1.00 68.81 202 ALA A CA 1
ATOM 1515 C C . ALA A 1 202 ? -7.279 -12.768 -4.438 1.00 68.81 202 ALA A C 1
ATOM 1517 O O . ALA A 1 202 ? -7.326 -13.938 -4.822 1.00 68.81 202 ALA A O 1
ATOM 1518 N N . TRP A 1 203 ? -8.365 -12.043 -4.163 1.00 62.75 203 TRP A N 1
ATOM 1519 C CA . TRP A 1 203 ? -9.737 -12.392 -4.530 1.00 62.75 203 TRP A CA 1
ATOM 1520 C C . TRP A 1 203 ? -10.184 -11.467 -5.676 1.00 62.75 203 TRP A C 1
ATOM 1522 O O . TRP A 1 203 ? -9.971 -10.259 -5.567 1.00 62.75 203 TRP A O 1
ATOM 1532 N N . PRO A 1 204 ? -10.775 -11.972 -6.773 1.00 55.94 204 PRO A N 1
ATOM 1533 C CA . PRO A 1 204 ? -11.158 -11.145 -7.921 1.00 55.94 204 PRO A CA 1
ATOM 1534 C C . PRO A 1 204 ? -12.502 -10.413 -7.749 1.00 55.94 204 PRO A C 1
ATOM 1536 O O . PRO A 1 204 ? -12.969 -9.791 -8.696 1.00 55.94 204 PRO A O 1
ATOM 1539 N N . GLY A 1 205 ? -13.146 -10.504 -6.582 1.00 63.00 205 GLY A N 1
ATOM 1540 C CA . GLY A 1 205 ? -14.432 -9.852 -6.333 1.00 63.00 205 GLY A CA 1
ATOM 1541 C C . GLY A 1 205 ? -14.314 -8.350 -6.035 1.00 63.00 205 GLY A C 1
ATOM 1542 O O . GLY A 1 205 ? -13.295 -7.925 -5.476 1.00 63.00 205 GLY A O 1
ATOM 1543 N N . PRO A 1 206 ? -15.348 -7.559 -6.381 1.00 66.38 206 PRO A N 1
ATOM 1544 C CA . PRO A 1 206 ? -15.449 -6.164 -5.965 1.00 66.38 206 PRO A CA 1
ATOM 1545 C C . PRO A 1 206 ? -15.536 -6.066 -4.438 1.00 66.38 206 PRO A C 1
ATOM 1547 O O . PRO A 1 206 ? -15.985 -7.000 -3.767 1.00 66.38 206 PRO A O 1
ATOM 1550 N N . VAL A 1 207 ? -15.106 -4.929 -3.894 1.00 71.94 207 VAL A N 1
ATOM 1551 C CA . VAL A 1 207 ? -15.357 -4.603 -2.491 1.00 71.94 207 VAL A CA 1
ATOM 1552 C C . VAL A 1 207 ? -16.782 -4.079 -2.365 1.00 71.94 207 VAL A C 1
ATOM 1554 O O . VAL A 1 207 ? -17.148 -3.089 -2.996 1.00 71.94 207 VAL A O 1
ATOM 1557 N N . ASP A 1 208 ? -17.574 -4.760 -1.543 1.00 74.50 208 ASP A N 1
ATOM 1558 C CA . ASP A 1 208 ? -18.908 -4.318 -1.155 1.00 74.50 208 ASP A CA 1
ATOM 1559 C C . ASP A 1 208 ? -18.792 -3.204 -0.094 1.00 74.50 208 ASP A C 1
ATOM 1561 O O . ASP A 1 208 ? -18.285 -3.479 1.000 1.00 74.50 208 ASP A O 1
ATOM 1565 N N . PRO A 1 209 ? -19.223 -1.957 -0.367 1.00 71.62 209 PRO A N 1
ATOM 1566 C CA . PRO A 1 209 ? -19.175 -0.873 0.615 1.00 71.62 209 PRO A CA 1
ATOM 1567 C C . PRO A 1 209 ? -19.940 -1.188 1.908 1.00 71.62 209 PRO A C 1
ATOM 1569 O O . PRO A 1 209 ? -19.527 -0.743 2.978 1.00 71.62 209 PRO A O 1
ATOM 1572 N N . ASP A 1 210 ? -20.993 -2.007 1.838 1.00 78.06 210 ASP A N 1
ATOM 1573 C CA . ASP A 1 210 ? -21.817 -2.366 2.999 1.00 78.06 210 ASP A CA 1
ATOM 1574 C C . ASP A 1 210 ? -21.142 -3.415 3.900 1.00 78.06 210 ASP A C 1
ATOM 1576 O O . ASP A 1 210 ? -21.602 -3.713 5.004 1.00 78.06 210 ASP A O 1
ATOM 1580 N N . SER A 1 211 ? -20.008 -3.970 3.461 1.00 85.19 211 SER A N 1
ATOM 1581 C CA . SER A 1 211 ? -19.215 -4.913 4.256 1.00 85.19 211 SER A CA 1
ATOM 1582 C C . SER A 1 211 ? -18.270 -4.237 5.257 1.00 85.19 211 SER A C 1
ATOM 1584 O O . SER A 1 211 ? -17.697 -4.917 6.116 1.00 85.19 211 SER A O 1
ATOM 1586 N N . PHE A 1 212 ? -18.115 -2.910 5.188 1.00 90.56 212 PHE A N 1
ATOM 1587 C CA . PHE A 1 212 ? -17.378 -2.148 6.190 1.00 90.56 212 PHE A CA 1
ATOM 1588 C C . PHE A 1 212 ? -18.175 -2.057 7.494 1.00 90.56 212 PHE A C 1
ATOM 1590 O O . PHE A 1 212 ? -19.352 -1.713 7.511 1.00 90.56 212 PHE A O 1
ATOM 1597 N N . ARG A 1 213 ? -17.502 -2.313 8.618 1.00 93.38 213 ARG A N 1
ATOM 1598 C CA . ARG A 1 213 ? -18.047 -2.120 9.978 1.00 93.38 213 ARG A CA 1
ATOM 1599 C C . ARG A 1 213 ? -17.456 -0.899 10.669 1.00 93.38 213 ARG A C 1
ATOM 1601 O O . ARG A 1 213 ? -17.605 -0.725 11.876 1.00 93.38 213 ARG A O 1
ATOM 1608 N N . VAL A 1 214 ? -16.755 -0.080 9.898 1.00 92.94 214 VAL A N 1
ATOM 1609 C CA . VAL A 1 214 ? -16.065 1.119 10.346 1.00 92.94 214 VAL A CA 1
ATOM 1610 C C . VAL A 1 214 ? -16.339 2.265 9.388 1.00 92.94 214 VAL A C 1
ATOM 1612 O O . VAL A 1 214 ? -16.524 2.057 8.190 1.00 92.94 214 VAL A O 1
ATOM 1615 N N . SER A 1 215 ? -16.322 3.476 9.920 1.00 91.19 215 SER A N 1
ATOM 1616 C CA . SER A 1 215 ? -16.473 4.713 9.163 1.00 91.19 215 SER A CA 1
ATOM 1617 C C . SER A 1 215 ? -15.494 5.765 9.680 1.00 91.19 215 SER A C 1
ATOM 1619 O O . SER A 1 215 ? -15.192 5.770 10.877 1.00 91.19 215 SER A O 1
ATOM 1621 N N . PRO A 1 216 ? -15.023 6.687 8.829 1.00 88.44 216 PRO A N 1
ATOM 1622 C CA . PRO A 1 216 ? -14.236 7.821 9.288 1.00 88.44 216 PRO A CA 1
ATOM 1623 C C . PRO A 1 216 ? -15.051 8.705 10.237 1.00 88.44 216 PRO A C 1
ATOM 1625 O O . PRO A 1 216 ? -16.234 8.967 10.005 1.00 88.44 216 PRO A O 1
ATOM 1628 N N . ALA A 1 217 ? -14.412 9.205 11.291 1.00 84.25 217 ALA A N 1
ATOM 1629 C CA . ALA A 1 217 ? -15.006 10.207 12.165 1.00 84.25 217 ALA A CA 1
ATOM 1630 C C . ALA A 1 217 ? -15.263 11.508 11.378 1.00 84.25 217 ALA A C 1
ATOM 1632 O O . ALA A 1 217 ? -14.332 12.110 10.851 1.00 84.25 217 ALA A O 1
ATOM 1633 N N . GLY A 1 218 ? -16.526 11.937 11.286 1.00 71.81 218 GLY A N 1
ATOM 1634 C CA . GLY A 1 218 ? -16.913 13.229 10.699 1.00 71.81 218 GLY A CA 1
ATOM 1635 C C . GLY A 1 218 ? -16.965 13.314 9.164 1.00 71.81 218 GLY A C 1
ATOM 1636 O O . GLY A 1 218 ? -17.453 14.317 8.654 1.00 71.81 218 GLY A O 1
ATOM 1637 N N . GLU A 1 219 ? -16.539 12.285 8.420 1.00 67.12 219 GLU A N 1
ATOM 1638 C CA . GLU A 1 219 ? -16.449 12.318 6.943 1.00 67.12 219 GLU A CA 1
ATOM 1639 C C . GLU A 1 219 ? -16.967 11.031 6.265 1.00 67.12 219 GLU A C 1
ATOM 1641 O O . GLU A 1 219 ? -16.323 10.447 5.391 1.00 67.12 219 GLU A O 1
ATOM 1646 N N . GLU A 1 220 ? -18.157 10.555 6.641 1.00 63.28 220 GLU A N 1
ATOM 1647 C CA . GLU A 1 220 ? -18.726 9.308 6.092 1.00 63.28 220 GLU A CA 1
ATOM 1648 C C . GLU A 1 220 ? -18.854 9.325 4.550 1.00 63.28 220 GLU A C 1
ATOM 1650 O O . GLU A 1 220 ? -18.707 8.297 3.884 1.00 63.28 220 GLU A O 1
ATOM 1655 N N . SER A 1 221 ? -19.065 10.508 3.964 1.00 64.25 221 SER A N 1
ATOM 1656 C CA . SER A 1 221 ? -19.125 10.717 2.515 1.00 64.25 221 SER A CA 1
ATOM 1657 C C . SER A 1 221 ? -17.766 10.600 1.821 1.00 64.25 221 SER A C 1
ATOM 1659 O O . SER A 1 221 ? -17.732 10.172 0.669 1.00 64.25 221 SER A O 1
ATOM 1661 N N . ALA A 1 222 ? -16.658 10.927 2.494 1.00 66.00 222 ALA A N 1
ATOM 1662 C CA . ALA A 1 222 ? -15.324 10.909 1.894 1.00 66.00 222 ALA A CA 1
ATOM 1663 C C . ALA A 1 222 ? -14.839 9.478 1.650 1.00 66.00 222 ALA A C 1
ATOM 1665 O O . ALA A 1 222 ? -14.346 9.175 0.566 1.00 66.00 222 ALA A O 1
ATOM 1666 N N . LEU A 1 223 ? -15.052 8.573 2.615 1.00 68.06 223 LEU A N 1
ATOM 1667 C CA . LEU A 1 223 ? -14.707 7.163 2.433 1.00 68.06 223 LEU A CA 1
ATOM 1668 C C . LEU A 1 223 ? -15.589 6.511 1.361 1.00 68.06 223 LEU A C 1
ATOM 1670 O O . LEU A 1 223 ? -15.070 5.790 0.518 1.00 68.06 223 LEU A O 1
ATOM 1674 N N . LYS A 1 224 ? -16.900 6.788 1.341 1.00 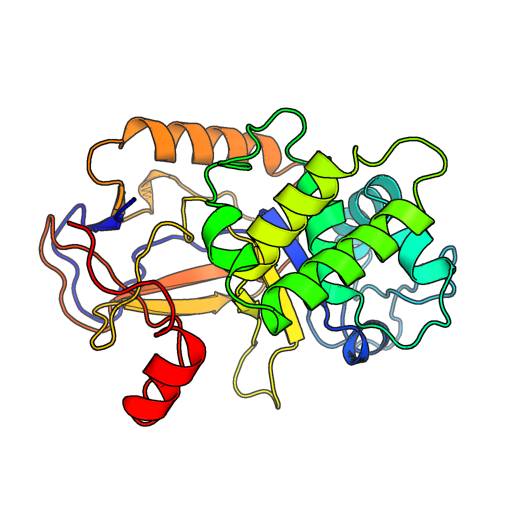67.19 224 LYS A N 1
ATOM 1675 C CA . LYS A 1 224 ? -17.799 6.257 0.300 1.00 67.19 224 LYS A CA 1
ATOM 1676 C C . LYS A 1 224 ? -17.446 6.794 -1.088 1.00 67.19 224 LYS A C 1
ATOM 1678 O O . LYS A 1 224 ? -17.406 6.016 -2.034 1.00 67.19 224 LYS A O 1
ATOM 1683 N N . ALA A 1 225 ? -17.155 8.090 -1.218 1.00 65.12 225 ALA A N 1
ATOM 1684 C CA . ALA A 1 225 ? -16.691 8.677 -2.476 1.00 65.12 225 ALA A CA 1
ATOM 1685 C C . ALA A 1 225 ? -15.379 8.031 -2.933 1.00 65.12 225 ALA A C 1
ATOM 1687 O O . ALA A 1 225 ? -15.261 7.635 -4.089 1.00 65.12 225 ALA A O 1
ATOM 1688 N N . TRP A 1 226 ? -14.444 7.836 -2.003 1.00 69.38 226 TRP A N 1
ATOM 1689 C CA . TRP A 1 226 ? -13.176 7.195 -2.299 1.00 69.38 226 TRP A CA 1
ATOM 1690 C C . TRP A 1 226 ? -13.326 5.714 -2.664 1.00 69.38 226 TRP A C 1
ATOM 1692 O O . TRP A 1 226 ? -12.711 5.294 -3.628 1.00 69.38 226 TRP A O 1
ATOM 1702 N N . ILE A 1 227 ? -14.180 4.936 -1.990 1.00 64.31 227 ILE A N 1
ATOM 1703 C CA . ILE A 1 227 ? -14.483 3.540 -2.362 1.00 64.31 227 ILE A CA 1
ATOM 1704 C C . ILE A 1 227 ? -15.165 3.478 -3.735 1.00 64.31 227 ILE A C 1
ATOM 1706 O O . ILE A 1 227 ? -14.899 2.574 -4.520 1.00 64.31 227 ILE A O 1
ATOM 1710 N N . CYS A 1 228 ? -16.051 4.424 -4.055 1.00 59.88 228 CYS A N 1
ATOM 1711 C CA . CYS A 1 228 ? -16.669 4.515 -5.378 1.00 59.88 228 CYS A CA 1
ATOM 1712 C C . CYS A 1 228 ? -15.636 4.834 -6.468 1.00 59.88 228 CYS A C 1
ATOM 1714 O O . CYS A 1 228 ? -15.695 4.252 -7.554 1.00 59.88 228 CYS A O 1
ATOM 1716 N N . ASP A 1 229 ? -14.679 5.716 -6.179 1.00 63.59 229 ASP A N 1
ATOM 1717 C CA . ASP A 1 229 ? -13.559 6.000 -7.071 1.00 63.59 229 ASP A CA 1
ATOM 1718 C C . ASP A 1 229 ? -12.577 4.825 -7.134 1.00 63.59 229 ASP A C 1
ATOM 1720 O O . ASP A 1 229 ? -12.159 4.468 -8.228 1.00 63.59 229 ASP A O 1
ATOM 1724 N N . GLU A 1 230 ? -12.296 4.130 -6.028 1.00 59.72 230 GLU A N 1
ATOM 1725 C CA . GLU A 1 230 ? -11.559 2.865 -6.024 1.00 59.72 230 GLU A CA 1
ATOM 1726 C C . GLU A 1 230 ? -12.243 1.858 -6.925 1.00 59.72 230 GLU A C 1
ATOM 1728 O O . GLU A 1 230 ? -11.570 1.332 -7.794 1.00 59.72 230 GLU A O 1
ATOM 1733 N N . ASN A 1 231 ? -13.557 1.642 -6.768 1.00 55.34 231 ASN A N 1
ATOM 1734 C CA . ASN A 1 231 ? -14.408 0.767 -7.585 1.00 55.34 231 ASN A CA 1
ATOM 1735 C C . ASN A 1 231 ? -14.314 1.099 -9.082 1.00 55.34 231 ASN A C 1
ATOM 1737 O O . ASN A 1 231 ? -14.266 0.187 -9.907 1.00 55.34 231 ASN A O 1
ATOM 1741 N N . ARG A 1 232 ? -14.192 2.382 -9.443 1.00 52.88 232 ARG A N 1
ATOM 1742 C CA . ARG A 1 232 ? -13.892 2.827 -10.820 1.00 52.88 232 ARG A CA 1
ATOM 1743 C C . ARG A 1 232 ? -12.444 2.575 -11.230 1.00 52.88 232 ARG A C 1
ATOM 1745 O O . ARG A 1 232 ? -12.167 2.333 -12.400 1.00 52.88 232 ARG A O 1
ATOM 1752 N N . LEU A 1 233 ? -11.533 2.608 -10.269 1.00 51.91 233 LEU A N 1
ATOM 1753 C CA . LEU A 1 233 ? -10.124 2.285 -10.419 1.00 51.91 233 LEU A CA 1
ATOM 1754 C C . LEU A 1 233 ? -9.848 0.769 -10.315 1.00 51.91 233 LEU A C 1
ATOM 1756 O O . LEU A 1 233 ? -8.694 0.399 -10.471 1.00 51.91 233 LEU A O 1
ATOM 1760 N N . TYR A 1 234 ? -10.829 -0.137 -10.140 1.00 50.44 234 TYR A N 1
ATOM 1761 C CA . TYR A 1 234 ? -10.593 -1.604 -10.200 1.00 50.44 234 TYR A CA 1
ATOM 1762 C C . TYR A 1 234 ? -10.157 -2.079 -11.590 1.00 50.44 234 TYR A C 1
ATOM 1764 O O . TYR A 1 234 ? -9.577 -3.160 -11.705 1.00 50.44 234 TYR A O 1
ATOM 1772 N N . ASP A 1 235 ? -10.380 -1.270 -12.629 1.00 46.00 235 ASP A N 1
ATOM 1773 C CA . ASP A 1 235 ? -9.782 -1.482 -13.952 1.00 46.00 235 ASP A CA 1
ATOM 1774 C C . ASP A 1 235 ? -8.291 -1.073 -14.007 1.00 46.00 235 ASP A C 1
ATOM 1776 O O . ASP A 1 235 ? -7.608 -1.389 -14.980 1.00 46.00 235 ASP A O 1
ATOM 1780 N N . GLY A 1 236 ? -7.762 -0.404 -12.970 1.00 45.00 236 GLY A N 1
ATOM 1781 C CA . GLY A 1 236 ? -6.388 0.115 -12.897 1.00 45.00 236 GLY A CA 1
ATOM 1782 C C . GLY A 1 236 ? -5.557 -0.318 -11.677 1.00 45.00 236 GLY A C 1
ATOM 1783 O O . GLY A 1 236 ? -4.342 -0.430 -11.803 1.00 45.00 236 GLY A O 1
ATOM 1784 N N . PHE A 1 237 ? -6.160 -0.594 -10.519 1.00 54.25 237 PHE A N 1
ATOM 1785 C CA . PHE A 1 237 ? -5.466 -1.062 -9.319 1.00 54.25 237 PHE A CA 1
ATOM 1786 C C . PHE A 1 237 ? -5.199 -2.562 -9.367 1.00 54.25 237 PHE A C 1
ATOM 1788 O O . PHE A 1 237 ? -5.888 -3.306 -10.063 1.00 54.25 237 PHE A O 1
ATOM 1795 N N . CYS A 1 238 ? -4.178 -3.004 -8.625 1.00 55.25 238 CYS A N 1
ATOM 1796 C CA . CYS A 1 238 ? -3.633 -4.364 -8.616 1.00 55.25 238 CYS A CA 1
ATOM 1797 C C . CYS A 1 238 ? -4.726 -5.446 -8.471 1.00 55.25 238 CYS A C 1
ATOM 1799 O O . CYS A 1 238 ? -5.016 -5.924 -7.372 1.00 55.25 238 CYS A O 1
ATOM 1801 N N . ARG A 1 239 ? -5.307 -5.880 -9.602 1.00 65.25 239 ARG A N 1
ATOM 1802 C CA . ARG A 1 239 ? -6.364 -6.909 -9.667 1.00 65.25 239 ARG A CA 1
ATOM 1803 C C . ARG A 1 239 ? -5.923 -8.213 -9.008 1.00 65.25 239 ARG A C 1
ATOM 1805 O O . ARG A 1 239 ? -6.734 -8.951 -8.449 1.00 65.25 239 ARG A O 1
ATOM 1812 N N . TYR A 1 240 ? -4.620 -8.465 -9.058 1.00 68.12 240 TYR A N 1
ATOM 1813 C CA . TYR A 1 240 ? -3.937 -9.449 -8.243 1.00 68.12 240 TYR A CA 1
ATOM 1814 C C . TYR A 1 240 ? -2.885 -8.714 -7.413 1.00 68.12 240 TYR A C 1
ATOM 1816 O O . TYR A 1 240 ? -2.162 -7.880 -7.943 1.00 68.12 240 TYR A O 1
ATOM 1824 N N . GLY A 1 241 ? -2.840 -9.007 -6.116 1.00 78.81 241 GLY A N 1
ATOM 1825 C CA . GLY A 1 241 ? -1.982 -8.337 -5.143 1.00 78.81 241 GLY A CA 1
ATOM 1826 C C . GLY A 1 241 ? -2.330 -8.773 -3.717 1.00 78.81 241 GLY A C 1
ATOM 1827 O O . GLY A 1 241 ? -3.318 -9.499 -3.526 1.00 78.81 241 GLY A O 1
ATOM 1828 N N . PRO A 1 242 ? -1.524 -8.385 -2.716 1.00 89.44 242 PRO A N 1
ATOM 1829 C CA . PRO A 1 242 ? -1.853 -8.613 -1.316 1.00 89.44 242 PRO A CA 1
ATOM 1830 C C . PRO A 1 242 ? -3.082 -7.782 -0.961 1.00 89.44 242 PRO A C 1
ATOM 1832 O O . PRO A 1 242 ? -3.052 -6.565 -1.074 1.00 89.44 242 PRO A O 1
ATOM 1835 N N . ARG A 1 243 ? -4.178 -8.427 -0.562 1.00 90.50 243 ARG A N 1
ATOM 1836 C CA . ARG A 1 243 ? -5.318 -7.706 0.008 1.00 90.50 243 ARG A CA 1
ATOM 1837 C C . ARG A 1 243 ? -5.163 -7.646 1.514 1.00 90.50 243 ARG A C 1
ATOM 1839 O O . ARG A 1 243 ? -4.704 -8.621 2.108 1.00 90.50 243 ARG A O 1
ATOM 1846 N N . ILE A 1 244 ? -5.589 -6.555 2.134 1.00 92.25 244 ILE A N 1
ATOM 1847 C CA . ILE A 1 244 ? -5.527 -6.389 3.587 1.00 92.25 244 ILE A CA 1
ATOM 1848 C C . ILE A 1 244 ? -6.921 -6.481 4.202 1.00 92.25 244 ILE A C 1
ATOM 1850 O O . ILE A 1 244 ? -7.897 -5.976 3.652 1.00 92.25 244 ILE A O 1
ATOM 1854 N N . VAL A 1 245 ? -7.021 -7.174 5.333 1.00 93.62 245 VAL A N 1
ATOM 1855 C CA . VAL A 1 245 ? -8.251 -7.286 6.124 1.00 93.62 245 VAL A CA 1
ATOM 1856 C C . VAL A 1 245 ? -7.938 -6.857 7.542 1.00 93.62 245 VAL A C 1
ATOM 1858 O O . VAL A 1 245 ? -7.035 -7.429 8.156 1.00 93.62 245 VAL A O 1
ATOM 1861 N N . VAL A 1 246 ? -8.705 -5.908 8.074 1.00 96.44 246 VAL A N 1
ATOM 1862 C CA . VAL A 1 246 ? -8.648 -5.523 9.486 1.00 96.44 246 VAL A CA 1
ATOM 1863 C C . VAL A 1 246 ? -9.655 -6.363 10.269 1.00 96.44 246 VAL A C 1
ATOM 1865 O O . VAL A 1 246 ? -10.796 -6.547 9.842 1.00 96.44 246 VAL A O 1
ATOM 1868 N N . ARG A 1 247 ? -9.237 -6.892 11.419 1.00 96.44 247 ARG A N 1
ATOM 1869 C CA . ARG A 1 247 ? -10.016 -7.779 12.285 1.00 96.44 247 ARG A CA 1
ATOM 1870 C C . ARG A 1 247 ? -9.919 -7.342 13.741 1.00 96.44 247 ARG A C 1
ATOM 1872 O O . ARG A 1 247 ? -8.833 -7.055 14.233 1.00 96.44 247 ARG A O 1
ATOM 1879 N N . SER A 1 248 ? -11.040 -7.366 14.452 1.00 97.38 248 SER A N 1
ATOM 1880 C CA . SER A 1 248 ? -11.081 -7.117 15.891 1.00 97.38 248 SER A CA 1
ATOM 1881 C C . SER A 1 248 ? -10.337 -8.210 16.672 1.00 97.38 248 SER A C 1
ATOM 1883 O O . SER A 1 248 ? -10.512 -9.409 16.436 1.00 97.38 248 SER A O 1
ATOM 1885 N N . ILE A 1 249 ? -9.527 -7.798 17.647 1.00 97.12 249 ILE A N 1
ATOM 1886 C CA . ILE A 1 249 ? -8.847 -8.696 18.602 1.00 97.12 249 ILE A CA 1
ATOM 1887 C C . ILE A 1 249 ? -9.435 -8.595 20.013 1.00 97.12 249 ILE A C 1
ATOM 1889 O O . ILE A 1 249 ? -9.082 -9.376 20.891 1.00 97.12 249 ILE A O 1
ATOM 1893 N N . LYS A 1 250 ? -10.357 -7.650 20.218 1.00 96.19 250 LYS A N 1
ATOM 1894 C CA . LYS A 1 250 ? -11.163 -7.441 21.426 1.00 96.19 250 LYS A CA 1
ATOM 1895 C C . LYS A 1 250 ? -12.578 -7.014 20.999 1.00 96.19 250 LYS A C 1
ATOM 1897 O O . LYS A 1 250 ? -12.760 -6.652 19.836 1.00 96.19 250 LYS A O 1
ATOM 1902 N N . PRO A 1 251 ? -13.587 -7.064 21.885 1.00 97.25 251 PRO A N 1
ATOM 1903 C CA . PRO A 1 251 ? -14.856 -6.388 21.633 1.00 97.25 251 PRO A CA 1
ATOM 1904 C C . PRO A 1 251 ? -14.637 -4.884 21.427 1.00 97.25 251 PRO A C 1
ATOM 1906 O O . PRO A 1 251 ? -13.852 -4.290 22.163 1.00 97.25 251 PRO A O 1
ATOM 1909 N N . ILE A 1 252 ? -15.328 -4.296 20.453 1.00 97.69 252 ILE A N 1
ATOM 1910 C CA . ILE A 1 252 ? -15.267 -2.866 20.117 1.00 97.69 252 ILE A CA 1
ATOM 1911 C C . ILE A 1 252 ? -16.688 -2.317 20.190 1.00 97.69 252 ILE A C 1
ATOM 1913 O O . ILE A 1 252 ? -17.601 -2.911 19.610 1.00 97.69 252 ILE A O 1
ATOM 1917 N N . ARG A 1 253 ? -16.889 -1.214 20.909 1.00 97.75 253 ARG A N 1
ATOM 1918 C CA . ARG A 1 253 ? -18.205 -0.575 21.031 1.00 97.75 253 ARG A CA 1
ATOM 1919 C C . ARG A 1 253 ? -18.505 0.313 19.832 1.00 97.75 253 ARG A C 1
ATOM 1921 O O . ARG A 1 253 ? -17.601 0.899 19.240 1.00 97.75 253 ARG A O 1
ATOM 1928 N N . LYS A 1 254 ? -19.785 0.494 19.525 1.00 96.81 254 LYS A N 1
ATOM 1929 C CA . LYS A 1 254 ? -20.239 1.513 18.574 1.00 96.81 254 LYS A CA 1
ATOM 1930 C C . LYS A 1 254 ? -19.618 2.881 18.885 1.00 96.81 254 LYS A C 1
ATOM 1932 O O . LYS A 1 254 ? -19.674 3.355 20.019 1.00 96.81 254 LYS A O 1
ATOM 1937 N N . GLY A 1 255 ? -19.049 3.516 17.864 1.00 95.19 255 GLY A N 1
ATOM 1938 C CA . GLY A 1 255 ? -18.387 4.819 17.948 1.00 95.19 255 GLY A CA 1
ATOM 1939 C C . GLY A 1 255 ? -16.977 4.795 18.545 1.00 95.19 255 GLY A C 1
ATOM 1940 O O . GLY A 1 255 ? -16.296 5.821 18.496 1.00 95.19 255 GLY A O 1
ATOM 1941 N N . GLU A 1 256 ? -16.513 3.662 19.080 1.00 96.38 256 GLU A N 1
ATOM 1942 C CA . GLU A 1 256 ? -15.134 3.497 19.548 1.00 96.38 256 GLU A CA 1
ATOM 1943 C C . GLU A 1 256 ? -14.165 3.587 18.364 1.00 96.38 256 GLU A C 1
ATOM 1945 O O . GLU A 1 256 ? -14.449 3.090 17.270 1.00 96.38 256 GLU A O 1
ATOM 1950 N N . GLU A 1 257 ? -13.028 4.246 18.577 1.00 96.81 257 GLU A N 1
ATOM 1951 C CA . GLU A 1 257 ? -11.949 4.278 17.596 1.00 96.81 257 GLU A CA 1
ATOM 1952 C C . GLU A 1 257 ? -11.363 2.877 17.421 1.00 96.81 257 GLU A C 1
ATOM 1954 O O . GLU A 1 257 ? -11.125 2.155 18.390 1.00 96.81 257 GLU A O 1
ATOM 1959 N N . VAL A 1 258 ? -11.128 2.489 16.174 1.00 97.25 258 VAL A N 1
ATOM 1960 C CA . VAL A 1 258 ? -10.470 1.236 15.838 1.00 97.25 258 VAL A CA 1
ATOM 1961 C C . VAL A 1 258 ? -9.014 1.531 15.515 1.00 97.25 258 VAL A C 1
ATOM 1963 O O . VAL A 1 258 ? -8.712 2.243 14.558 1.00 97.25 258 VAL A O 1
ATOM 1966 N N . CYS A 1 259 ? -8.113 0.949 16.301 1.00 97.00 259 CYS A N 1
ATOM 1967 C CA . CYS A 1 259 ? -6.676 1.163 16.180 1.00 97.00 259 CYS A CA 1
ATOM 1968 C C . CYS A 1 259 ? -5.947 -0.155 15.917 1.00 97.00 259 CYS A C 1
ATOM 1970 O O . CYS A 1 259 ? -6.319 -1.211 16.447 1.00 97.00 259 CYS A O 1
ATOM 1972 N N . VAL A 1 260 ? -4.848 -0.069 15.170 1.00 96.44 260 VAL A N 1
ATOM 1973 C CA . VAL A 1 260 ? -3.943 -1.187 14.873 1.00 96.44 260 VAL A CA 1
ATOM 1974 C C . VAL A 1 260 ? -2.539 -0.928 15.436 1.00 96.44 260 VAL A C 1
ATOM 1976 O O . VAL A 1 260 ? -2.180 0.183 15.823 1.00 96.44 260 VAL A O 1
ATOM 1979 N N . GLY A 1 261 ? -1.710 -1.967 15.512 1.00 92.31 261 GLY A N 1
ATOM 1980 C CA . GLY A 1 261 ? -0.280 -1.802 15.782 1.00 92.31 261 GLY A CA 1
ATOM 1981 C C . GLY A 1 261 ? 0.469 -1.473 14.489 1.00 92.31 261 GLY A C 1
ATOM 1982 O O . GLY A 1 261 ? 0.383 -2.247 13.542 1.00 92.31 261 GLY A O 1
ATOM 1983 N N . TYR A 1 262 ? 1.200 -0.355 14.439 1.00 89.56 262 TYR A N 1
ATOM 1984 C CA . TYR A 1 262 ? 2.121 -0.048 13.331 1.00 89.56 262 TYR A CA 1
ATOM 1985 C C . TYR A 1 262 ? 3.498 -0.677 13.552 1.00 89.56 262 TYR A C 1
ATOM 1987 O O . TYR A 1 262 ? 4.252 -0.888 12.611 1.00 89.56 262 TYR A O 1
ATOM 1995 N N . LEU A 1 263 ? 3.819 -0.966 14.813 1.00 82.94 263 LEU A N 1
ATOM 1996 C CA . LEU A 1 263 ? 5.111 -1.456 15.257 1.00 82.94 263 LEU A CA 1
ATOM 1997 C C . LEU A 1 263 ? 4.968 -2.843 15.877 1.00 82.94 263 LEU A C 1
ATOM 1999 O O . LEU A 1 263 ? 3.901 -3.219 16.371 1.00 82.94 263 LEU A O 1
ATOM 2003 N N . ASP A 1 264 ? 6.085 -3.562 15.918 1.00 78.75 264 ASP A N 1
ATOM 2004 C CA . ASP A 1 264 ? 6.213 -4.755 16.743 1.00 78.75 264 ASP A CA 1
ATOM 2005 C C . ASP A 1 264 ? 6.116 -4.374 18.230 1.00 78.75 264 ASP A C 1
ATOM 2007 O O . ASP A 1 264 ? 6.982 -3.693 18.785 1.00 78.75 264 ASP A O 1
ATOM 2011 N N . LEU A 1 265 ? 5.037 -4.828 18.872 1.00 77.62 265 LEU A N 1
ATOM 2012 C CA . LEU A 1 265 ? 4.717 -4.536 20.270 1.00 77.62 265 LEU A CA 1
ATOM 2013 C C . LEU A 1 265 ? 5.638 -5.257 21.264 1.00 77.62 265 LEU A C 1
ATOM 2015 O O . LEU A 1 265 ? 5.586 -4.965 22.459 1.00 77.62 265 LEU A O 1
ATOM 2019 N N . LEU A 1 266 ? 6.465 -6.196 20.794 1.00 76.69 266 LEU A N 1
ATOM 2020 C CA . LEU A 1 266 ? 7.469 -6.865 21.617 1.00 76.69 266 LEU A CA 1
ATOM 2021 C C . LEU A 1 266 ? 8.748 -6.032 21.774 1.00 76.69 266 LEU A C 1
ATOM 2023 O O . LEU A 1 266 ? 9.599 -6.380 22.595 1.00 76.69 266 LEU A O 1
ATOM 2027 N N . GLN A 1 267 ? 8.893 -4.920 21.040 1.00 64.94 267 GLN A N 1
ATOM 2028 C CA . GLN A 1 267 ? 10.026 -4.018 21.232 1.00 64.94 267 GLN A CA 1
ATOM 2029 C C . GLN A 1 267 ? 9.856 -3.182 22.514 1.00 64.94 267 GLN A C 1
ATOM 2031 O O . GLN A 1 267 ? 8.770 -2.661 22.780 1.00 64.94 267 GLN A O 1
ATOM 2036 N N . PRO A 1 268 ? 10.919 -3.020 23.328 1.00 58.19 268 PRO A N 1
ATOM 2037 C CA . PRO A 1 268 ? 10.871 -2.191 24.526 1.00 58.19 268 PRO A CA 1
ATOM 2038 C C . PRO A 1 268 ? 10.427 -0.762 24.205 1.00 58.19 268 PRO A C 1
ATOM 2040 O O . PRO A 1 268 ? 10.816 -0.200 23.180 1.00 58.19 268 PRO A O 1
ATOM 2043 N N . LYS A 1 269 ? 9.694 -0.125 25.130 1.00 55.72 269 LYS A N 1
ATOM 2044 C CA . LYS A 1 269 ? 9.161 1.236 24.938 1.00 55.72 269 LYS A CA 1
ATOM 2045 C C . LYS A 1 269 ? 10.220 2.245 24.470 1.00 55.72 269 LYS A C 1
ATOM 2047 O O . LYS A 1 269 ? 9.964 3.009 23.548 1.00 55.72 269 LYS A O 1
ATOM 2052 N N . GLN A 1 270 ? 11.429 2.209 25.030 1.00 49.53 270 GLN A N 1
ATOM 2053 C CA . GLN A 1 270 ? 12.522 3.102 24.615 1.00 49.53 270 GLN A CA 1
ATOM 2054 C C . GLN A 1 270 ? 12.949 2.907 23.152 1.00 49.53 270 GLN A C 1
ATOM 2056 O O . GLN A 1 270 ? 13.321 3.870 22.497 1.00 49.53 270 GLN A O 1
ATOM 2061 N N . GLN A 1 271 ? 12.837 1.693 22.611 1.00 47.62 271 GLN A N 1
ATOM 2062 C CA . GLN A 1 271 ? 13.184 1.385 21.223 1.00 47.62 271 GLN A CA 1
ATOM 2063 C C . GLN A 1 271 ? 12.041 1.742 20.258 1.00 47.62 271 GLN A C 1
ATOM 2065 O O . GLN A 1 271 ? 12.299 2.206 19.152 1.00 47.62 271 GLN A O 1
ATOM 2070 N N . THR A 1 272 ? 10.780 1.628 20.698 1.00 45.31 272 THR A N 1
ATOM 2071 C CA . THR A 1 272 ? 9.613 2.127 19.939 1.00 45.31 272 THR A CA 1
ATOM 2072 C C . THR A 1 272 ? 9.564 3.657 19.858 1.00 45.31 272 THR A C 1
ATOM 2074 O O . THR A 1 272 ? 9.187 4.199 18.826 1.00 45.31 272 THR A O 1
ATOM 2077 N N . TRP A 1 273 ? 10.011 4.361 20.906 1.00 42.91 273 TRP A N 1
ATOM 2078 C CA . TRP A 1 273 ? 10.164 5.821 20.897 1.00 42.91 273 TRP A CA 1
ATOM 2079 C C . TRP A 1 273 ? 11.484 6.253 20.234 1.00 42.91 273 TRP A C 1
ATOM 2081 O O . TRP A 1 273 ? 11.593 7.371 19.775 1.00 42.91 273 TRP A O 1
ATOM 2091 N N . GLY A 1 274 ? 12.492 5.391 20.101 1.00 38.50 274 GLY A N 1
ATOM 2092 C CA . GLY A 1 274 ? 13.677 5.703 19.289 1.00 38.50 274 GLY A CA 1
ATOM 2093 C C . GLY A 1 274 ? 13.422 5.640 17.778 1.00 38.50 274 GLY A C 1
ATOM 2094 O O . GLY A 1 274 ? 14.156 6.251 17.018 1.00 38.50 274 GLY A O 1
ATOM 2095 N N . LYS A 1 275 ? 12.383 4.907 17.350 1.00 47.81 275 LYS A N 1
ATOM 2096 C CA . LYS A 1 275 ? 11.989 4.777 15.937 1.00 47.81 275 LYS A CA 1
ATOM 2097 C C . LYS A 1 275 ? 10.923 5.784 15.486 1.00 47.81 275 LYS A C 1
ATOM 2099 O O . LYS A 1 275 ? 10.831 6.017 14.297 1.00 47.81 275 LYS A O 1
ATOM 2104 N N . ASN A 1 276 ? 10.142 6.346 16.421 1.00 43.09 276 ASN A N 1
ATOM 2105 C CA . ASN A 1 276 ? 9.035 7.289 16.154 1.00 43.09 276 ASN A CA 1
ATOM 2106 C C . ASN A 1 276 ? 8.959 8.481 17.144 1.00 43.09 276 ASN A C 1
ATOM 2108 O O . ASN A 1 276 ? 8.041 9.297 17.081 1.00 43.09 276 ASN A O 1
ATOM 2112 N N . GLY A 1 277 ? 9.838 8.555 18.141 1.00 33.53 277 GLY A N 1
ATOM 2113 C CA . GLY A 1 277 ? 9.745 9.504 19.262 1.00 33.53 277 GLY A CA 1
ATOM 2114 C C . GLY A 1 277 ? 10.568 10.770 19.084 1.00 33.53 277 GLY A C 1
ATOM 2115 O O . GLY A 1 277 ? 10.795 11.468 20.070 1.00 33.53 277 GLY A O 1
ATOM 2116 N N . SER A 1 278 ? 10.959 11.091 17.853 1.00 34.31 278 SER A N 1
ATOM 2117 C CA . SER A 1 278 ? 11.405 12.435 17.491 1.00 34.31 278 SER A CA 1
ATOM 2118 C C . SER A 1 278 ? 10.266 13.367 17.068 1.00 34.31 278 SER A C 1
ATOM 2120 O O . SER A 1 278 ? 10.498 14.566 17.131 1.00 34.31 278 SER A O 1
ATOM 2122 N N . SER A 1 279 ? 9.047 12.912 16.704 1.00 39.25 279 SER A N 1
ATOM 2123 C CA . SER A 1 279 ? 8.009 13.886 16.275 1.00 39.25 279 SER A CA 1
ATOM 2124 C C . SER A 1 279 ? 6.529 13.447 16.192 1.00 39.25 279 SER A C 1
ATOM 2126 O O . SER A 1 279 ? 5.748 14.108 15.514 1.00 39.25 279 SER A O 1
ATOM 2128 N N . LEU A 1 280 ? 6.046 12.430 16.919 1.00 39.00 280 LEU A N 1
ATOM 2129 C CA . LEU A 1 280 ? 4.585 12.234 17.105 1.00 39.00 280 LEU A CA 1
ATOM 2130 C C . LEU A 1 280 ? 4.192 12.069 18.578 1.00 39.00 280 LEU A C 1
ATOM 2132 O O . LEU A 1 280 ? 3.434 11.187 18.979 1.00 39.00 280 LEU A O 1
ATOM 2136 N N . GLY A 1 281 ? 4.716 12.972 19.403 1.00 26.39 281 GLY A N 1
ATOM 2137 C CA . GLY A 1 281 ? 4.155 13.270 20.711 1.00 26.39 281 GLY A CA 1
ATOM 2138 C C . GLY A 1 281 ? 3.061 14.324 20.574 1.00 26.39 281 GLY A C 1
ATOM 2139 O O . GLY A 1 281 ? 3.362 15.481 20.329 1.00 26.39 281 GLY A O 1
ATOM 2140 N N . THR A 1 282 ? 1.813 13.920 20.800 1.00 32.66 282 THR A N 1
ATOM 2141 C CA . THR A 1 282 ? 0.736 14.770 21.337 1.00 32.66 282 THR A CA 1
ATOM 2142 C C . THR A 1 282 ? 0.577 16.154 20.689 1.00 32.66 282 THR A C 1
ATOM 2144 O O . THR A 1 282 ? 1.034 17.158 21.227 1.00 32.66 282 THR A O 1
ATOM 2147 N N . LEU A 1 283 ? -0.195 16.237 19.609 1.00 25.02 283 LEU A N 1
ATOM 2148 C CA . LEU A 1 283 ? -0.998 17.430 19.353 1.00 25.02 283 LEU A CA 1
ATOM 2149 C C . LEU A 1 283 ? -2.442 16.970 19.150 1.00 25.02 283 LEU A C 1
ATOM 2151 O O . LEU A 1 283 ? -2.720 16.112 18.319 1.00 25.02 283 LEU A O 1
ATOM 2155 N N . THR A 1 284 ? -3.270 17.485 20.054 1.00 30.36 284 THR A N 1
ATOM 2156 C CA . THR A 1 284 ? -4.703 17.266 20.290 1.00 30.36 284 THR A CA 1
ATOM 2157 C C . THR A 1 284 ? -5.570 17.172 19.049 1.00 30.36 284 THR A C 1
ATOM 2159 O O . THR A 1 284 ? -5.353 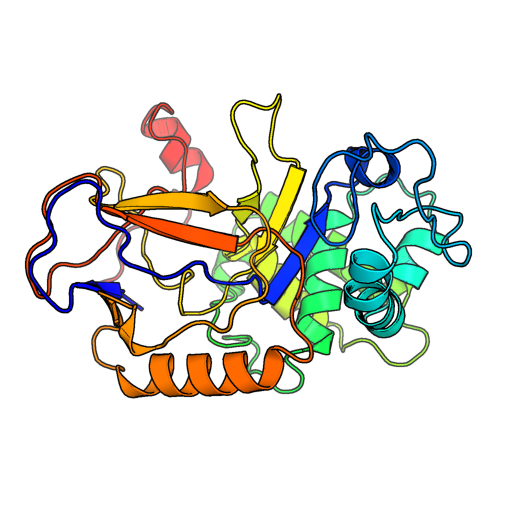18.011 18.146 1.00 30.36 284 THR A O 1
#

Sequence (284 aa):
MEMRAIDDTCMARDVTPPLPPIAAALHDHLLRSHCSSCLRPLNLPHPLPHSACSAAVSYCSASCSAADLPLHVSSGECSLLRSRPLSAPTTDARVSLRLLLHLRRSSPARIGGLWSNREAMKEEEEVWGRVEEGVALMMSIADRRVSTEEEAEAAMCVVVTNAVEVQFGTGPGPVGIALYGPGFSWFNHSCSPNACYRFVPAWPGPVDPDSFRVSPAGEESALKAWICDENRLYDGFCRYGPRIVVRSIKPIRKGEEVCVGYLDLLQPKQQTWGKNGSSLGTLT

Foldseek 3Di:
DFKFFQAWDAAFDFQFDFFFFLFWAFWQVCQQQAARQQLHGLPDPDWAFDPLLVSSHTHNDPVSCVQCVVLCVQLCVSVLSNPDDDPDIQQLLRRLSSQCVLFPDDDLQDTLNFGLCLVVQVVPVVSVVQLVVSLVSQVVRPPDDTDDSSSSSSSSSRCSPAWDFADDDPDPGGGIIGHGHPSPRNAAADLDFQKEKHWDWADQDQTDPVSRRIADDPCNPSVVVSSVVVSVCCSPGSSGYTTMTMGGNHIHHGGGTGHYHPDDSPDDPVVVCVVVVPDPPDDD

Radius of gyration: 18.67 Å; chains: 1; bounding box: 45×44×47 Å

pLDDT: mean 81.42, std 16.14, range [25.02, 97.75]

Organism: Acorus gramineus (NCBI:txid55184)

Secondary structure (DSSP, 8-state):
--EEESS-B-TT-BSS--BPPSEEEE-GGGTTTB-TTT--B--SSS-EE-GGGTT-SEESSHHHHHHHHHHHHHTSHHHHHHT---SS--HHHHHHHHHHHH-TT-BTTEETTEE--HHHHTT-HHHHHHHHHHHHHHHHT-SSSS--HHHHHHHHHHHHHH-EEE--TT-SS--EEEE--HHHHTS-B-SS-SEEEEEE----SPP-GGG--EEETT-HHHHHHHHHHHHHGGGTS-SSS-EEEEEESS-B-TTPBP-B-SS-TTS-HHHHHHHHTTT-S---

InterPro domains:
  IPR001214 SET domain [PF00856] (176-262)
  IPR046341 SET domain superfamily [G3DSA:2.170.270.10] (131-262)
  IPR046341 SET domain superfamily [SSF82199] (176-267)